Protein AF-A0A4R1WYT5-F1 (afdb_monomer)

Radius of gyration: 18.03 Å; Cα contacts (8 Å, |Δi|>4): 522; chains: 1; bounding box: 60×49×45 Å

Secondary structure (DSSP, 8-state):
-----------------------PPPSS---EEEEESSSS-SHHHHHHHHHHHTS-GGG-EEEEE-THHHH-TTT-SSHHHHHHHHT-SSS-STTS--SEEEE--TTTGGGS-GGGTHHHHHH-SEEEE--S-HHHHHHHHHHTSHHHHGGG-TTPEEEEETHHHHTTSSB--GGG--S--TT-S-B---SSSSEEE--BPPTTSSSB-HHHHHHHHTT-SS-EEEE-TTEEEEEETTEEEEEESS-EEEE---

Nearest PDB structures (foldseek):
  3l4e-assembly1_A  TM=7.807E-01  e=4.926E-11  Listeria monocytogenes EGD-e
  7ffp-assembly1_A-2  TM=6.540E-01  e=1.360E-10  Xenopus laevis
  7uqv-assembly2_C  TM=7.039E-01  e=1.210E-07  Pseudobacteroides cellulosolvens ATCC 35603 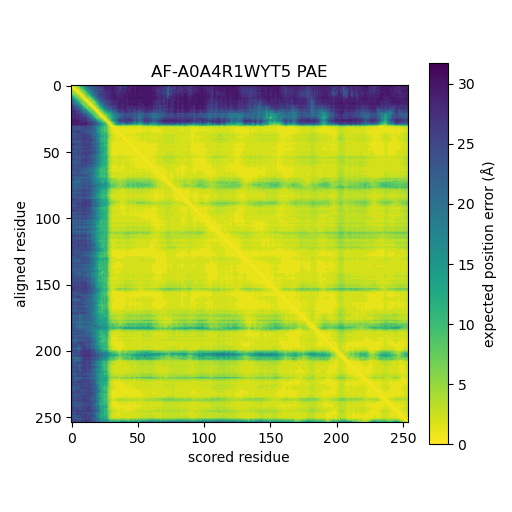= DSM 2933
  6nqc-assembly1_A  TM=6.301E-01  e=6.836E-08  actinobacterium SCGC AAA027-L06

Structure (mmCIF, N/CA/C/O backbone):
data_AF-A0A4R1WYT5-F1
#
_entry.id   AF-A0A4R1WYT5-F1
#
loop_
_atom_site.group_PDB
_atom_site.id
_atom_site.type_symbol
_atom_site.label_atom_id
_atom_site.label_alt_id
_atom_site.label_comp_id
_atom_site.label_asym_id
_atom_site.label_entity_id
_atom_site.label_seq_id
_atom_site.pdbx_PDB_ins_code
_atom_site.Cartn_x
_atom_site.Cartn_y
_atom_site.Cartn_z
_atom_site.occupancy
_atom_site.B_iso_or_equiv
_atom_site.auth_seq_id
_atom_site.auth_comp_id
_atom_site.auth_asym_id
_atom_site.auth_atom_id
_atom_site.pdbx_PDB_model_num
ATOM 1 N N . MET A 1 1 ? 37.550 -4.303 -1.310 1.00 37.62 1 MET A N 1
ATOM 2 C CA . MET A 1 1 ? 37.827 -5.596 -0.657 1.00 37.62 1 MET A CA 1
ATOM 3 C C . MET A 1 1 ? 36.916 -6.604 -1.324 1.00 37.62 1 MET A C 1
ATOM 5 O O . MET A 1 1 ? 35.710 -6.432 -1.272 1.00 37.62 1 MET A O 1
ATOM 9 N N . GLN A 1 2 ? 37.508 -7.511 -2.088 1.00 28.92 2 GLN A N 1
ATOM 10 C CA . GLN A 1 2 ? 36.830 -8.529 -2.882 1.00 28.92 2 GLN A CA 1
ATOM 11 C C . GLN A 1 2 ? 36.320 -9.607 -1.918 1.00 28.92 2 GLN A C 1
ATOM 13 O O . GLN A 1 2 ? 37.085 -10.034 -1.055 1.00 28.92 2 GLN A O 1
ATOM 18 N N . VAL A 1 3 ? 35.053 -10.001 -2.014 1.00 27.88 3 VAL A N 1
ATOM 19 C CA . VAL A 1 3 ? 34.529 -11.156 -1.273 1.00 27.88 3 VAL A CA 1
ATOM 20 C C . VAL A 1 3 ? 33.761 -12.051 -2.231 1.00 27.88 3 VAL A C 1
ATOM 22 O O . VAL A 1 3 ? 32.909 -11.592 -2.987 1.00 27.88 3 VAL A O 1
ATOM 25 N N . ASP A 1 4 ? 34.202 -13.303 -2.217 1.00 24.02 4 ASP A N 1
ATOM 26 C CA . ASP A 1 4 ? 33.883 -14.406 -3.111 1.00 24.02 4 ASP A CA 1
ATOM 27 C C . ASP A 1 4 ? 32.490 -14.994 -2.865 1.00 24.02 4 ASP A C 1
ATOM 29 O O . ASP A 1 4 ? 31.980 -14.995 -1.743 1.00 24.02 4 ASP A O 1
ATOM 33 N N . PHE A 1 5 ? 31.926 -15.557 -3.933 1.00 26.73 5 PHE A N 1
ATOM 34 C CA . PHE A 1 5 ? 30.676 -16.311 -3.962 1.00 26.73 5 PHE A CA 1
ATOM 35 C C . PHE A 1 5 ? 30.930 -17.803 -3.692 1.00 26.73 5 PHE A C 1
ATOM 37 O O . PHE A 1 5 ? 31.808 -18.402 -4.310 1.00 26.73 5 PHE A O 1
ATOM 44 N N . ALA A 1 6 ? 30.100 -18.438 -2.860 1.00 23.56 6 ALA A N 1
ATOM 45 C CA . ALA A 1 6 ? 29.968 -19.896 -2.801 1.00 23.56 6 ALA A CA 1
ATOM 46 C C . ALA A 1 6 ? 28.530 -20.302 -2.419 1.00 23.56 6 ALA A C 1
ATOM 48 O O . ALA A 1 6 ? 27.919 -19.693 -1.543 1.00 23.56 6 ALA A O 1
ATOM 49 N N . TRP A 1 7 ? 28.014 -21.327 -3.107 1.00 27.73 7 TRP A N 1
ATOM 50 C CA . TRP A 1 7 ? 26.629 -21.821 -3.108 1.00 27.73 7 TRP A CA 1
ATOM 51 C C . TRP A 1 7 ? 26.518 -23.265 -2.559 1.00 27.73 7 TRP A C 1
ATOM 53 O O . TRP A 1 7 ? 27.467 -24.034 -2.705 1.00 27.73 7 TRP A O 1
ATOM 63 N N . PHE A 1 8 ? 25.306 -23.617 -2.075 1.00 25.03 8 PHE A N 1
ATOM 64 C CA . PHE A 1 8 ? 24.753 -24.932 -1.633 1.00 25.03 8 PHE A CA 1
ATOM 65 C C . PHE A 1 8 ? 25.166 -25.425 -0.224 1.00 25.03 8 PHE A C 1
ATOM 67 O O . PHE A 1 8 ? 26.301 -25.220 0.178 1.00 25.03 8 PHE A O 1
ATOM 74 N N . SER A 1 9 ? 24.359 -26.111 0.605 1.00 27.59 9 SER A N 1
ATOM 75 C CA . SER A 1 9 ? 23.005 -26.710 0.567 1.00 27.59 9 SER A CA 1
ATOM 76 C C . SER A 1 9 ? 22.565 -26.990 2.027 1.00 27.59 9 SER A C 1
ATOM 78 O O . SER A 1 9 ? 23.430 -27.269 2.858 1.00 27.59 9 SER A O 1
ATOM 80 N N . SER A 1 10 ? 21.259 -27.011 2.325 1.00 28.78 10 SER A N 1
ATOM 81 C CA . SER A 1 10 ? 20.699 -27.944 3.321 1.00 28.78 10 SER A CA 1
ATOM 82 C C . SER A 1 10 ? 19.202 -28.174 3.086 1.00 28.78 10 SER A C 1
ATOM 84 O O . SER A 1 10 ? 18.422 -27.221 3.102 1.00 28.78 10 SER A O 1
ATOM 86 N N . ASP A 1 11 ? 18.842 -29.441 2.882 1.00 30.33 11 ASP A N 1
ATOM 87 C CA . ASP A 1 11 ? 17.480 -29.978 2.833 1.00 30.33 11 ASP A CA 1
ATOM 88 C C . ASP A 1 11 ? 16.824 -30.083 4.228 1.00 30.33 11 ASP A C 1
ATOM 90 O O . ASP A 1 11 ? 17.499 -30.020 5.254 1.00 30.33 11 ASP A O 1
ATOM 94 N N . GLU A 1 12 ? 15.510 -30.345 4.191 1.00 29.59 12 GLU A N 1
ATOM 95 C CA . GLU A 1 12 ? 14.559 -30.698 5.263 1.00 29.59 12 GLU A CA 1
ATOM 96 C C . GLU A 1 12 ? 13.939 -29.561 6.089 1.00 29.59 12 GLU A C 1
ATOM 98 O O . GLU A 1 12 ? 14.413 -29.232 7.169 1.00 29.59 12 GLU A O 1
ATOM 103 N N . VAL A 1 13 ? 12.743 -29.116 5.670 1.00 30.75 13 VAL A N 1
ATOM 104 C CA . VAL A 1 13 ? 11.552 -29.129 6.545 1.00 30.75 13 VAL A CA 1
ATOM 105 C C . VAL A 1 13 ? 10.315 -29.462 5.701 1.00 30.75 13 VAL A C 1
ATOM 107 O O . VAL A 1 13 ? 9.947 -28.735 4.781 1.00 30.75 13 VAL A O 1
ATOM 110 N N . SER A 1 14 ? 9.663 -30.578 6.018 1.00 29.86 14 SER A N 1
ATOM 111 C CA . SER A 1 14 ? 8.395 -31.015 5.434 1.00 29.86 14 SER A CA 1
ATOM 112 C C . SER A 1 14 ? 7.177 -30.375 6.117 1.00 29.86 14 SER A C 1
ATOM 114 O O . SER A 1 14 ? 7.067 -30.433 7.337 1.00 29.86 14 SER A O 1
ATOM 116 N N . GLN A 1 15 ? 6.263 -29.867 5.277 1.00 33.75 15 GLN A N 1
ATOM 117 C CA . GLN A 1 15 ? 4.791 -29.782 5.385 1.00 33.75 15 GLN A CA 1
ATOM 118 C C . GLN A 1 15 ? 4.143 -29.398 6.726 1.00 33.75 15 GLN A C 1
ATOM 120 O O . GLN A 1 15 ? 4.092 -30.248 7.602 1.00 33.75 15 GLN A O 1
ATOM 125 N N . VAL A 1 16 ? 3.444 -28.246 6.775 1.00 29.98 16 VAL A N 1
ATOM 126 C CA . VAL A 1 16 ? 1.999 -28.147 7.117 1.00 29.98 16 VAL A CA 1
ATOM 127 C C . VAL A 1 16 ? 1.400 -26.837 6.536 1.00 29.98 16 VAL A C 1
ATOM 129 O O . VAL A 1 16 ? 2.054 -25.800 6.565 1.00 29.98 16 VAL A O 1
ATOM 132 N N . TYR A 1 17 ? 0.136 -26.910 6.085 1.00 30.42 17 TYR A N 1
ATOM 133 C CA . TYR A 1 17 ? -0.846 -25.842 5.787 1.00 30.42 17 TYR A CA 1
ATOM 134 C C . TYR A 1 17 ? -0.943 -25.291 4.354 1.00 30.42 17 TYR A C 1
ATOM 136 O O . TYR A 1 17 ? -0.471 -24.209 4.025 1.00 30.42 17 TYR A O 1
ATOM 144 N N . THR A 1 18 ? -1.734 -25.994 3.541 1.00 36.00 18 THR A N 1
ATOM 145 C CA . THR A 1 18 ? -2.568 -25.386 2.497 1.00 36.00 18 THR A CA 1
ATOM 146 C C . THR A 1 18 ? -3.961 -25.109 3.069 1.00 36.00 18 THR A C 1
ATOM 148 O O . THR A 1 18 ? -4.693 -26.045 3.397 1.00 36.00 18 THR A O 1
ATOM 151 N N . SER A 1 19 ? -4.366 -23.845 3.133 1.00 35.38 19 SER A N 1
ATOM 152 C CA . SER A 1 19 ? -5.769 -23.482 2.926 1.00 35.38 19 SER A CA 1
ATOM 153 C C . SER A 1 19 ? -5.790 -22.298 1.975 1.00 35.38 19 SER A C 1
ATOM 155 O O . SER A 1 19 ? -5.639 -21.151 2.390 1.00 35.38 19 SER A O 1
ATOM 157 N N . ASP A 1 20 ? -5.912 -22.605 0.690 1.00 40.00 20 ASP A N 1
ATOM 158 C CA . ASP A 1 20 ? -6.191 -21.622 -0.345 1.00 40.00 20 ASP A CA 1
ATOM 159 C C . ASP A 1 20 ? -7.653 -21.188 -0.166 1.00 40.00 20 ASP A C 1
ATOM 161 O O . ASP A 1 20 ? -8.589 -21.840 -0.634 1.00 40.00 20 ASP A O 1
ATOM 165 N N . ARG A 1 21 ? -7.871 -20.185 0.691 1.00 42.97 21 ARG A N 1
ATOM 166 C CA . ARG A 1 21 ? -9.188 -19.582 0.894 1.00 42.97 21 ARG A CA 1
ATOM 167 C C . ARG A 1 21 ? -9.363 -18.527 -0.188 1.00 42.97 21 ARG A C 1
ATOM 169 O O . ARG A 1 21 ? -8.798 -17.442 -0.099 1.00 42.97 21 ARG A O 1
ATOM 176 N N . SER A 1 22 ? -10.146 -18.854 -1.211 1.00 41.78 22 SER A N 1
ATOM 177 C CA . SER A 1 22 ? -10.606 -17.880 -2.197 1.00 41.78 22 SER A CA 1
ATOM 178 C C . SER A 1 22 ? -11.447 -16.810 -1.495 1.00 41.78 22 SER A C 1
ATOM 180 O O . SER A 1 22 ? -12.493 -17.128 -0.925 1.00 41.78 22 SER A O 1
ATOM 182 N N . ILE A 1 23 ? -11.002 -15.556 -1.535 1.00 50.38 23 ILE A N 1
ATOM 183 C CA . ILE A 1 23 ? -11.758 -14.415 -1.013 1.00 50.38 23 ILE A CA 1
ATOM 184 C C . ILE A 1 23 ? -12.841 -14.073 -2.045 1.00 50.38 23 ILE A C 1
ATOM 186 O O . ILE A 1 23 ? -12.536 -13.657 -3.159 1.00 50.38 23 ILE A O 1
ATOM 190 N N . THR A 1 24 ? -14.112 -14.285 -1.702 1.00 41.84 24 THR A N 1
ATOM 191 C CA . THR A 1 24 ? -15.258 -13.907 -2.544 1.00 41.84 24 THR A CA 1
ATOM 192 C C . THR A 1 24 ? -15.846 -12.583 -2.066 1.00 41.84 24 THR A C 1
ATOM 194 O O . THR A 1 24 ? -16.278 -12.488 -0.918 1.00 41.84 24 THR A O 1
ATOM 197 N N . PHE A 1 25 ? -15.902 -11.581 -2.944 1.00 49.34 25 PHE A N 1
ATOM 198 C CA . PHE A 1 25 ? -16.556 -10.298 -2.675 1.00 49.34 25 PHE A CA 1
ATOM 199 C C . PHE A 1 25 ? -18.043 -10.376 -3.054 1.00 49.34 25 PHE A C 1
ATOM 201 O O . PHE A 1 25 ? -18.372 -10.560 -4.226 1.00 49.34 25 PHE A O 1
ATOM 208 N N . GLU A 1 26 ? -18.948 -10.237 -2.082 1.00 42.03 26 GLU A N 1
ATOM 209 C CA . GLU A 1 26 ? -20.358 -9.927 -2.356 1.00 42.03 26 GLU A CA 1
ATOM 210 C C . GLU A 1 26 ? -20.534 -8.408 -2.517 1.00 42.03 26 GLU A C 1
ATOM 212 O O . GLU A 1 26 ? -19.799 -7.619 -1.930 1.00 42.03 26 GLU A O 1
ATOM 217 N N . SER A 1 27 ? -21.490 -7.991 -3.350 1.00 39.66 27 SER A N 1
ATOM 218 C CA . SER A 1 27 ? -21.651 -6.631 -3.889 1.00 39.66 27 SER A CA 1
ATOM 219 C C . SER A 1 27 ? -22.152 -5.578 -2.881 1.00 39.66 27 SER A C 1
ATOM 221 O O . SER A 1 27 ? -23.194 -4.952 -3.094 1.00 39.66 27 SER A O 1
ATOM 223 N N . GLY A 1 28 ? -21.423 -5.370 -1.788 1.00 38.62 28 GLY A N 1
ATOM 224 C CA . GLY A 1 28 ? -21.564 -4.229 -0.886 1.00 38.62 28 GLY A CA 1
ATOM 225 C C . GLY A 1 28 ? -20.210 -3.543 -0.720 1.00 38.62 28 GLY A C 1
ATOM 226 O O . GLY A 1 28 ? -19.311 -4.165 -0.178 1.00 38.62 28 GLY A O 1
ATOM 227 N N . GLY A 1 29 ? -20.085 -2.307 -1.225 1.00 53.38 29 GLY A N 1
ATOM 228 C CA . GLY A 1 29 ? -18.942 -1.384 -1.088 1.00 53.38 29 GLY A CA 1
ATOM 229 C C . GLY A 1 29 ? -17.552 -2.026 -1.092 1.00 53.38 29 GLY A C 1
ATOM 230 O O . GLY A 1 29 ? -17.067 -2.469 -0.054 1.00 53.38 29 GLY A O 1
ATOM 231 N N . ILE A 1 30 ? -16.879 -2.041 -2.243 1.00 70.56 30 ILE A N 1
ATOM 232 C CA . ILE A 1 30 ? -15.504 -2.555 -2.318 1.00 70.56 30 ILE A CA 1
ATOM 233 C C . ILE A 1 30 ? -14.573 -1.581 -1.578 1.00 70.56 30 ILE A C 1
ATOM 235 O O . ILE A 1 30 ? -14.716 -0.367 -1.716 1.00 70.56 30 ILE A O 1
ATOM 239 N N . LEU A 1 31 ? -13.622 -2.122 -0.807 1.00 86.69 31 LEU A N 1
ATOM 240 C CA . LEU A 1 31 ? -12.534 -1.386 -0.152 1.00 86.69 31 LEU A CA 1
ATOM 241 C C . LEU A 1 31 ? -11.992 -0.263 -1.056 1.00 86.69 31 LEU A C 1
ATOM 243 O O . LEU A 1 31 ? -11.641 -0.498 -2.214 1.00 86.69 31 LEU A O 1
ATOM 247 N N . ARG A 1 32 ? -11.900 0.957 -0.518 1.00 96.56 32 ARG A N 1
ATOM 248 C CA . ARG A 1 32 ? -11.403 2.134 -1.245 1.00 96.56 32 ARG A CA 1
ATOM 249 C C . ARG A 1 32 ? -9.882 2.107 -1.306 1.00 96.56 32 ARG A C 1
ATOM 251 O O . ARG A 1 32 ? -9.238 2.047 -0.262 1.00 96.56 32 ARG A 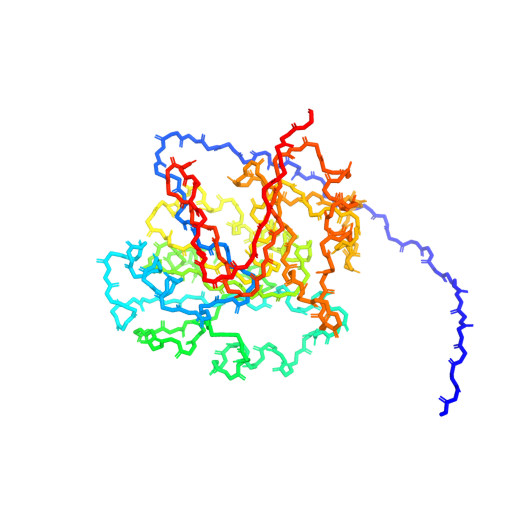O 1
ATOM 258 N N . LEU A 1 33 ? -9.296 2.197 -2.498 1.00 98.44 33 LEU A N 1
ATOM 259 C CA . LEU A 1 33 ? -7.849 2.059 -2.685 1.00 98.44 33 LEU A CA 1
ATOM 260 C C . LEU A 1 33 ? -7.219 3.329 -3.260 1.00 98.44 33 LEU A C 1
ATOM 262 O O . LEU A 1 33 ? -7.735 3.924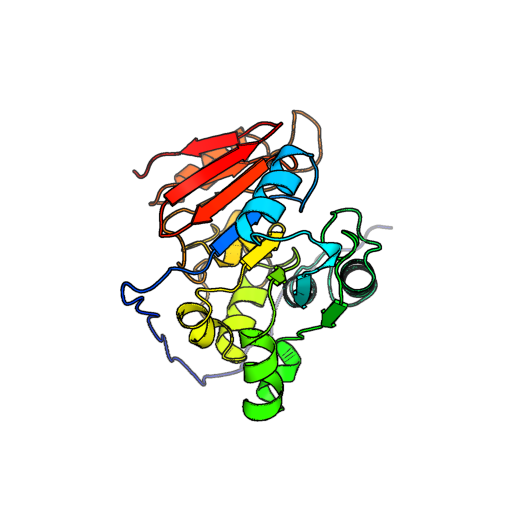 -4.207 1.00 98.44 33 LEU A O 1
ATOM 266 N N . LEU A 1 34 ? -6.047 3.678 -2.737 1.00 98.81 34 LEU A N 1
ATOM 267 C CA . LEU A 1 34 ? -5.078 4.570 -3.357 1.00 98.81 34 LEU A CA 1
ATOM 268 C C . LEU A 1 34 ? -3.747 3.821 -3.479 1.00 98.81 34 LEU A C 1
ATOM 270 O O . LEU A 1 34 ? -3.009 3.658 -2.508 1.00 98.81 34 LEU A O 1
ATOM 274 N N . LEU A 1 35 ? -3.466 3.320 -4.677 1.00 98.88 35 LEU A N 1
ATOM 275 C CA . LEU A 1 35 ? -2.316 2.474 -4.976 1.00 98.88 35 LEU A CA 1
ATOM 276 C C . LEU A 1 35 ? -1.203 3.342 -5.568 1.00 98.88 35 LEU A C 1
ATOM 278 O O . LEU A 1 35 ? -1.233 3.676 -6.749 1.00 98.88 35 LEU A O 1
ATOM 282 N N . THR A 1 36 ? -0.249 3.757 -4.740 1.00 98.88 36 THR A N 1
ATOM 283 C CA . THR A 1 36 ? 0.827 4.684 -5.125 1.00 98.88 36 THR A CA 1
ATOM 284 C C . THR A 1 36 ? 2.122 3.946 -5.468 1.00 98.88 36 THR A C 1
ATOM 286 O O . THR A 1 36 ? 2.376 2.848 -4.956 1.00 98.88 36 THR A O 1
ATOM 289 N N . SER A 1 37 ? 2.967 4.564 -6.298 1.00 98.12 37 SER A N 1
ATOM 290 C CA . SER A 1 37 ? 4.343 4.095 -6.506 1.00 98.12 37 SER A CA 1
ATOM 291 C C . SER A 1 37 ? 5.237 4.462 -5.315 1.00 98.12 37 SER A C 1
ATOM 293 O O . SER A 1 37 ? 5.836 3.577 -4.707 1.00 98.12 37 SER A O 1
ATOM 295 N N . ALA A 1 38 ? 5.253 5.741 -4.912 1.00 97.25 38 ALA A N 1
ATOM 296 C CA . ALA A 1 38 ? 6.149 6.280 -3.878 1.00 97.25 38 ALA A CA 1
ATOM 297 C C . ALA A 1 38 ? 5.446 7.097 -2.771 1.00 97.25 38 ALA A C 1
ATOM 299 O O . ALA A 1 38 ? 6.044 7.974 -2.148 1.00 97.25 38 ALA A O 1
ATOM 300 N N . GLY A 1 39 ? 4.179 6.800 -2.479 1.00 97.88 39 GLY A N 1
ATOM 301 C CA . GLY A 1 39 ? 3.399 7.505 -1.464 1.00 97.88 39 GLY A CA 1
ATOM 302 C C . GLY A 1 39 ? 2.740 8.768 -2.016 1.00 97.88 39 GLY A C 1
ATOM 303 O O . GLY A 1 39 ? 2.513 8.907 -3.218 1.00 97.88 39 GLY A O 1
ATOM 304 N N . VAL A 1 40 ? 2.400 9.703 -1.131 1.00 98.44 40 VAL A N 1
ATOM 305 C CA . VAL A 1 40 ? 1.654 10.925 -1.474 1.00 98.44 40 VAL A CA 1
ATOM 306 C C . VAL A 1 40 ? 2.622 12.035 -1.904 1.00 98.44 40 VAL A C 1
ATOM 308 O O . VAL A 1 40 ? 2.892 12.972 -1.157 1.00 98.44 40 VAL A O 1
ATOM 311 N N . LYS A 1 41 ? 3.196 11.901 -3.107 1.00 97.06 41 LYS A N 1
ATOM 312 C CA . LYS A 1 41 ? 4.301 12.754 -3.593 1.00 97.06 41 LYS A CA 1
ATOM 313 C C . LYS A 1 41 ? 3.887 14.130 -4.113 1.00 97.06 41 LYS A C 1
ATOM 315 O O . LYS A 1 41 ? 4.683 15.063 -4.039 1.00 97.06 41 LYS A O 1
ATOM 320 N N . ASN A 1 42 ? 2.649 14.276 -4.581 1.00 98.38 42 ASN A N 1
ATOM 321 C CA . ASN A 1 42 ? 2.173 15.511 -5.203 1.00 98.38 42 ASN A CA 1
ATOM 322 C C . ASN A 1 42 ? 0.751 15.903 -4.789 1.00 98.38 42 ASN A C 1
ATOM 324 O O . ASN A 1 42 ? 0.038 15.184 -4.079 1.00 98.38 42 ASN A O 1
ATOM 328 N N . ALA A 1 43 ? 0.345 17.092 -5.236 1.00 98.50 43 ALA A N 1
ATOM 329 C CA . ALA A 1 43 ? -0.931 17.696 -4.882 1.00 98.50 43 ALA A CA 1
ATOM 330 C C . ALA A 1 43 ? -2.127 16.910 -5.439 1.00 98.50 43 ALA A C 1
ATOM 332 O O . ALA A 1 43 ? -3.187 16.890 -4.805 1.00 98.50 43 ALA A O 1
ATOM 333 N N . SER A 1 44 ? -1.973 16.267 -6.598 1.00 98.75 44 SER A N 1
ATOM 334 C CA . SER A 1 44 ? -3.018 15.439 -7.204 1.00 98.75 44 SER A CA 1
ATOM 335 C C . SER A 1 44 ? -3.281 14.175 -6.383 1.00 98.75 44 SER A C 1
ATOM 337 O O . SER A 1 44 ? -4.432 13.921 -6.020 1.00 98.75 44 SER A O 1
ATOM 339 N N . ILE A 1 45 ? -2.234 13.445 -5.981 1.00 98.81 45 ILE A N 1
ATOM 340 C CA . ILE A 1 45 ? -2.360 12.262 -5.110 1.00 98.81 45 ILE A CA 1
ATOM 341 C C . ILE A 1 45 ? -2.907 12.665 -3.733 1.00 98.81 45 ILE A C 1
ATOM 343 O O . ILE A 1 45 ? -3.808 12.010 -3.208 1.00 98.81 45 ILE A O 1
ATOM 347 N N . HIS A 1 46 ? -2.431 13.779 -3.166 1.00 98.81 46 HIS A N 1
ATOM 348 C CA . HIS A 1 46 ? -2.945 14.289 -1.892 1.00 98.81 46 HIS A CA 1
ATOM 349 C C . HIS A 1 46 ? -4.445 14.609 -1.968 1.00 98.81 46 HIS A C 1
ATOM 351 O O . HIS A 1 46 ? -5.204 14.286 -1.054 1.00 98.81 46 HIS A O 1
ATOM 357 N N . ARG A 1 47 ? -4.904 15.245 -3.052 1.00 98.81 47 ARG A N 1
ATOM 358 C CA . ARG A 1 47 ? -6.329 15.545 -3.245 1.00 98.81 47 ARG A CA 1
ATOM 359 C C . ARG A 1 47 ? -7.159 14.272 -3.366 1.00 98.81 47 ARG A C 1
ATOM 361 O O . ARG A 1 47 ? -8.181 14.176 -2.696 1.00 98.81 47 ARG A O 1
ATOM 368 N N . ALA A 1 48 ? -6.692 13.296 -4.146 1.00 98.75 48 ALA A N 1
ATOM 369 C CA . ALA A 1 48 ? -7.356 12.003 -4.274 1.00 98.75 48 ALA A CA 1
ATOM 370 C C . ALA A 1 48 ? -7.491 11.298 -2.914 1.00 98.75 48 ALA A C 1
ATOM 372 O O . ALA A 1 48 ? -8.561 10.785 -2.599 1.00 98.75 48 ALA A O 1
ATOM 373 N N . LEU A 1 49 ? -6.454 11.341 -2.069 1.00 98.81 49 LEU A N 1
ATOM 374 C CA . LEU A 1 49 ? -6.520 10.819 -0.701 1.00 98.81 49 LEU A CA 1
ATOM 375 C C . LEU A 1 49 ? -7.603 11.518 0.135 1.00 98.81 49 LEU A C 1
ATOM 377 O O . LEU A 1 49 ? -8.428 10.849 0.752 1.00 98.81 49 LEU A O 1
ATOM 381 N N . VAL A 1 50 ? -7.635 12.854 0.144 1.00 98.69 50 VAL A N 1
ATOM 382 C CA . VAL A 1 50 ? -8.650 13.618 0.895 1.00 98.69 50 VAL A CA 1
ATOM 383 C C . VAL A 1 50 ? -10.067 13.322 0.391 1.00 98.69 50 VAL A C 1
ATOM 385 O O . VAL A 1 50 ? -10.987 13.179 1.194 1.00 98.69 50 VAL A O 1
ATOM 388 N N . GLU A 1 51 ? -10.253 13.187 -0.923 1.00 98.31 51 GLU A N 1
ATOM 389 C CA . GLU A 1 51 ? -11.539 12.803 -1.514 1.00 98.31 51 GLU A CA 1
ATOM 390 C C . GLU A 1 51 ? -11.971 11.392 -1.100 1.00 98.31 51 GLU A C 1
ATOM 392 O O . GLU A 1 51 ? -13.144 11.185 -0.794 1.00 98.31 51 GLU A O 1
ATOM 397 N N . LEU A 1 52 ? -11.043 10.430 -1.059 1.00 98.06 52 LEU A N 1
ATOM 398 C CA . LEU A 1 52 ? -11.320 9.069 -0.590 1.00 98.06 52 LEU A CA 1
ATOM 399 C C . LEU A 1 52 ? -11.721 9.041 0.886 1.00 98.06 52 LEU A C 1
ATOM 401 O O . LEU A 1 52 ? -12.653 8.320 1.237 1.00 98.06 52 LEU A O 1
ATOM 405 N N . LEU A 1 53 ? -11.050 9.833 1.726 1.00 98.06 53 LEU A N 1
ATOM 406 C CA . LEU A 1 53 ? -11.350 9.956 3.156 1.00 98.06 53 LEU A CA 1
ATOM 407 C C . LEU A 1 53 ? -12.690 10.659 3.416 1.00 98.06 53 LEU A C 1
ATOM 409 O O . LEU A 1 53 ? -13.327 10.415 4.437 1.00 98.06 53 LEU A O 1
ATOM 413 N N . GLY A 1 54 ? -13.109 11.572 2.533 1.00 97.88 54 GLY A N 1
ATOM 414 C CA . GLY A 1 54 ? -14.312 12.394 2.717 1.00 97.88 54 GLY A CA 1
ATOM 415 C C . GLY A 1 54 ? -14.193 13.441 3.835 1.00 97.88 54 GLY A C 1
ATOM 416 O O . GLY A 1 54 ? -15.169 14.121 4.156 1.00 97.88 54 GLY A O 1
ATOM 417 N N . LYS A 1 55 ? -13.005 13.585 4.431 1.00 98.00 55 LYS A N 1
ATOM 418 C CA . LYS A 1 55 ? -12.676 14.534 5.500 1.00 98.00 55 LYS A CA 1
ATOM 419 C C . LYS A 1 55 ? -11.177 14.876 5.476 1.00 98.00 55 LYS A C 1
ATOM 421 O O . LYS A 1 55 ? -10.400 14.161 4.841 1.00 98.00 55 LYS A O 1
ATOM 426 N N . PRO A 1 56 ? -10.743 15.957 6.149 1.00 98.50 56 PRO A N 1
ATOM 427 C CA . PRO A 1 56 ? -9.326 16.299 6.236 1.00 98.50 56 PRO A CA 1
ATOM 428 C C . PRO A 1 56 ? -8.472 15.176 6.851 1.00 98.50 56 PRO A C 1
ATOM 430 O O . PRO A 1 56 ? -8.908 14.470 7.764 1.00 98.50 56 PRO A O 1
ATOM 433 N N . ILE A 1 57 ? -7.212 15.067 6.413 1.00 98.75 57 ILE A N 1
ATOM 434 C CA . ILE A 1 57 ? -6.222 14.131 6.985 1.00 98.75 57 ILE A CA 1
ATOM 435 C C . ILE A 1 57 ? -6.064 14.356 8.499 1.00 98.75 57 ILE A C 1
ATOM 437 O O . ILE A 1 57 ? -6.060 13.400 9.271 1.00 98.75 57 ILE A O 1
ATOM 441 N N . ALA A 1 58 ? -6.054 15.618 8.938 1.00 98.69 58 ALA A N 1
ATOM 442 C CA . ALA A 1 58 ? -5.953 15.995 10.350 1.00 98.69 58 ALA A CA 1
ATOM 443 C C . ALA A 1 58 ? -7.134 15.531 11.230 1.00 98.69 58 ALA A C 1
ATOM 445 O O . ALA A 1 58 ? -7.003 15.495 12.451 1.00 98.69 58 ALA A O 1
ATOM 446 N N . ASP A 1 59 ? -8.257 15.128 10.623 1.00 98.69 59 ASP A N 1
ATOM 447 C CA . ASP A 1 59 ? -9.437 14.576 11.306 1.00 98.69 59 ASP A CA 1
ATOM 448 C C . ASP A 1 59 ? -9.560 13.048 11.130 1.00 98.69 59 ASP A C 1
ATOM 450 O O . ASP A 1 59 ? -10.529 12.425 11.588 1.00 98.69 59 ASP A O 1
ATOM 454 N N . SER A 1 60 ? -8.580 12.435 10.463 1.00 98.81 60 SER A N 1
ATOM 455 C CA . SER A 1 60 ? -8.547 11.017 10.108 1.00 98.81 60 SER A CA 1
ATOM 456 C C . SER A 1 60 ? -7.539 10.248 10.960 1.00 98.81 60 SER A C 1
ATOM 458 O O . SER A 1 60 ? -6.418 10.700 11.198 1.00 98.81 60 SER A O 1
ATOM 460 N N . SER A 1 61 ? -7.956 9.081 11.436 1.00 98.75 61 SER A N 1
ATOM 461 C CA . SER A 1 61 ? -7.135 8.110 12.155 1.00 98.75 61 SER A CA 1
ATOM 462 C C . SER A 1 61 ? -6.477 7.135 11.182 1.00 98.75 61 SER A C 1
ATOM 464 O O . SER A 1 61 ? -7.106 6.692 10.224 1.00 98.75 61 SER A O 1
ATOM 466 N N . ALA A 1 62 ? -5.216 6.793 11.436 1.00 98.81 62 ALA A N 1
ATOM 467 C CA . ALA A 1 62 ? -4.443 5.890 10.598 1.00 98.81 62 ALA A CA 1
ATOM 468 C C . ALA A 1 62 ? -3.831 4.736 11.399 1.00 98.81 62 ALA A C 1
ATOM 470 O O . ALA A 1 62 ? -3.396 4.911 12.541 1.00 98.81 62 ALA A O 1
ATOM 471 N N . LEU A 1 63 ? -3.713 3.577 10.756 1.00 98.81 63 LEU A N 1
ATOM 472 C CA . LEU A 1 63 ? -2.820 2.500 11.174 1.00 98.81 63 LEU A CA 1
ATOM 473 C C . LEU A 1 63 ? -1.770 2.283 10.092 1.00 98.81 63 LEU A C 1
ATOM 475 O O . LEU A 1 63 ? -2.113 2.091 8.928 1.00 98.81 63 LEU A O 1
ATOM 479 N N . CYS A 1 64 ? -0.492 2.305 10.464 1.00 98.69 64 CYS A N 1
ATOM 480 C CA . CYS A 1 64 ? 0.593 2.002 9.544 1.00 98.69 64 CYS A CA 1
ATOM 481 C C . CYS A 1 64 ? 1.027 0.532 9.653 1.00 98.69 64 CYS A C 1
ATOM 483 O O . CYS A 1 64 ? 1.085 -0.036 10.745 1.00 98.69 64 CYS A O 1
ATOM 485 N N . ILE A 1 65 ? 1.318 -0.083 8.506 1.00 98.75 65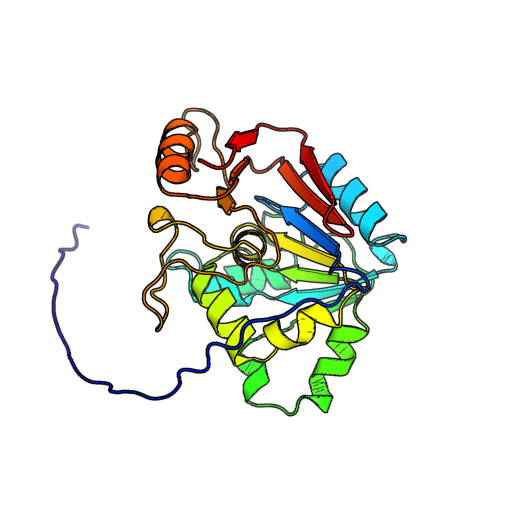 ILE A N 1
ATOM 486 C CA . ILE A 1 65 ? 1.704 -1.490 8.366 1.00 98.75 65 ILE A CA 1
ATOM 487 C C . ILE A 1 65 ? 3.115 -1.539 7.754 1.00 98.75 65 ILE A C 1
ATOM 489 O O . ILE A 1 65 ? 3.257 -1.383 6.537 1.00 98.75 65 ILE A O 1
ATOM 493 N N . PRO A 1 66 ? 4.173 -1.730 8.566 1.00 98.12 66 PRO A N 1
ATOM 494 C CA . PRO A 1 66 ? 5.561 -1.747 8.093 1.00 98.12 66 PRO A CA 1
ATOM 495 C C . PRO A 1 66 ? 5.988 -3.103 7.506 1.00 98.12 66 PRO A C 1
ATOM 497 O O . PRO A 1 66 ? 7.062 -3.206 6.920 1.00 98.12 66 PRO A O 1
ATOM 500 N N . THR A 1 67 ? 5.170 -4.148 7.673 1.00 98.25 67 THR A N 1
ATOM 501 C CA . THR A 1 67 ? 5.556 -5.563 7.547 1.00 98.25 67 THR A CA 1
ATOM 502 C C . THR A 1 67 ? 6.270 -5.924 6.240 1.00 98.25 67 THR A C 1
ATOM 504 O O . THR A 1 67 ? 7.193 -6.736 6.269 1.00 98.25 67 THR A O 1
ATOM 507 N N . ALA A 1 68 ? 5.909 -5.310 5.107 1.00 97.62 68 ALA A N 1
ATOM 508 C CA . ALA A 1 68 ? 6.564 -5.560 3.818 1.00 97.62 68 ALA A CA 1
ATOM 509 C C . ALA A 1 68 ? 8.088 -5.358 3.878 1.00 97.62 68 ALA A C 1
ATOM 511 O O . ALA A 1 68 ? 8.849 -6.087 3.243 1.00 97.62 68 ALA A O 1
ATOM 512 N N . GLN A 1 69 ? 8.557 -4.389 4.663 1.00 96.38 69 GLN A N 1
ATOM 513 C CA . GLN A 1 69 ? 9.971 -4.033 4.731 1.00 96.38 69 GLN A CA 1
ATOM 514 C C . GLN A 1 69 ? 10.846 -5.160 5.279 1.00 96.38 69 GLN A C 1
ATOM 516 O O . GLN A 1 69 ? 11.995 -5.295 4.862 1.00 96.38 69 GLN A O 1
ATOM 521 N N . TYR A 1 70 ? 10.311 -6.003 6.165 1.00 96.00 70 TYR A N 1
ATOM 522 C CA . TYR A 1 70 ? 11.089 -7.058 6.816 1.00 96.00 70 TYR A CA 1
ATOM 523 C C . TYR A 1 70 ? 11.548 -8.147 5.848 1.00 96.00 70 TYR A C 1
ATOM 525 O O . TYR A 1 70 ? 12.611 -8.727 6.057 1.00 96.00 70 TYR A O 1
ATOM 533 N N . GLY A 1 71 ? 10.763 -8.409 4.798 1.00 92.56 71 GLY A N 1
ATOM 534 C CA . GLY A 1 71 ? 11.095 -9.386 3.762 1.00 92.56 71 GLY A CA 1
ATOM 535 C C . GLY A 1 71 ? 12.027 -8.854 2.672 1.00 92.56 71 GLY A C 1
ATOM 536 O O . GLY A 1 71 ? 12.621 -9.649 1.950 1.00 92.56 71 GLY A O 1
ATOM 537 N N . HIS A 1 72 ? 12.186 -7.531 2.549 1.00 92.56 72 HIS A N 1
ATOM 538 C CA . HIS A 1 72 ? 12.938 -6.930 1.447 1.00 92.56 72 HIS A CA 1
ATOM 539 C C . HIS A 1 72 ? 14.450 -6.923 1.741 1.00 92.56 72 HIS A C 1
ATOM 541 O O . HIS A 1 72 ? 14.873 -6.296 2.717 1.00 92.56 72 HIS A O 1
ATOM 547 N N . PRO A 1 73 ? 15.307 -7.507 0.882 1.00 88.00 73 PRO A N 1
ATOM 548 C CA . PRO A 1 73 ? 16.729 -7.728 1.168 1.00 88.00 73 PRO A CA 1
ATOM 549 C C . PRO A 1 73 ? 17.539 -6.442 1.385 1.00 88.00 73 PRO A C 1
ATOM 551 O O . PRO A 1 73 ? 18.516 -6.457 2.127 1.00 88.00 73 PRO A O 1
ATOM 554 N N . MET A 1 74 ? 17.143 -5.327 0.759 1.00 85.56 74 MET A N 1
ATOM 555 C CA . MET A 1 74 ? 17.823 -4.031 0.938 1.00 85.56 74 MET A CA 1
ATOM 556 C C . MET A 1 74 ? 17.216 -3.125 2.015 1.00 85.56 74 MET A C 1
ATOM 558 O O . MET A 1 74 ? 17.796 -2.083 2.308 1.00 85.56 74 MET A O 1
ATOM 562 N N . VAL A 1 75 ? 16.046 -3.470 2.562 1.00 88.12 75 VAL A N 1
ATOM 563 C CA . VAL A 1 75 ? 15.394 -2.654 3.601 1.00 88.12 75 VAL A CA 1
ATOM 564 C C . VAL A 1 75 ? 15.526 -3.379 4.931 1.00 88.12 75 VAL A C 1
ATOM 566 O O . VAL A 1 75 ? 16.180 -2.875 5.843 1.00 88.12 75 VAL A O 1
ATOM 569 N N . GLY A 1 76 ? 14.971 -4.590 5.001 1.00 88.38 76 GLY A N 1
ATOM 570 C CA . GLY A 1 76 ? 14.980 -5.438 6.180 1.00 88.38 76 GLY A CA 1
ATOM 571 C C . GLY A 1 76 ? 14.292 -4.807 7.398 1.00 88.38 76 GLY A C 1
ATOM 572 O O . GLY A 1 76 ? 13.776 -3.684 7.356 1.00 88.38 76 GLY A O 1
ATOM 573 N N . PRO A 1 77 ? 14.277 -5.523 8.531 1.00 88.44 77 PRO A N 1
ATOM 574 C CA . PRO A 1 77 ? 13.929 -4.913 9.806 1.00 88.44 77 PRO A CA 1
ATOM 575 C C . PRO A 1 77 ? 15.003 -3.894 10.224 1.00 88.44 77 PRO A C 1
ATOM 577 O O . PRO A 1 77 ? 16.195 -4.099 9.997 1.00 88.44 77 PRO A O 1
ATOM 580 N N . GLY A 1 78 ? 14.596 -2.810 10.893 1.00 90.88 78 GLY A N 1
ATOM 581 C CA . GLY A 1 78 ? 15.522 -1.833 11.472 1.00 90.88 78 GLY A CA 1
ATOM 582 C C . GLY A 1 78 ? 15.164 -0.387 11.147 1.00 90.88 78 GLY A C 1
ATOM 583 O O . GLY A 1 78 ? 14.034 0.046 11.371 1.00 90.88 78 GLY A O 1
ATOM 584 N N . VAL A 1 79 ? 16.149 0.376 10.661 1.00 94.06 79 VAL A N 1
ATOM 585 C CA . VAL A 1 79 ? 16.028 1.833 10.483 1.00 94.06 79 VAL A CA 1
ATOM 586 C C . VAL A 1 79 ? 14.919 2.199 9.497 1.00 94.06 79 VAL A C 1
ATOM 588 O O . VAL A 1 79 ? 14.173 3.124 9.790 1.00 94.06 79 VAL A O 1
ATOM 591 N N . GLY A 1 80 ? 14.749 1.454 8.398 1.00 92.75 80 GLY A N 1
ATOM 592 C CA . GLY A 1 80 ? 13.678 1.709 7.424 1.00 92.75 80 GLY A CA 1
ATOM 593 C C . GLY A 1 80 ? 12.274 1.597 8.032 1.00 92.75 80 GLY A C 1
ATOM 594 O O . GLY A 1 80 ? 11.445 2.488 7.839 1.00 92.75 80 GLY A O 1
ATOM 595 N N . ALA A 1 81 ? 12.045 0.568 8.856 1.00 94.56 81 ALA A N 1
ATOM 596 C CA . ALA A 1 81 ? 10.777 0.369 9.564 1.00 94.56 81 ALA A CA 1
ATOM 597 C C . ALA A 1 81 ? 10.512 1.480 10.566 1.00 94.56 81 ALA A C 1
ATOM 599 O O . ALA A 1 81 ? 9.420 2.045 10.598 1.00 94.56 81 ALA A O 1
ATOM 600 N N . TRP A 1 82 ? 11.533 1.860 11.333 1.00 95.88 82 TRP A N 1
ATOM 601 C CA . TRP A 1 82 ? 11.422 2.994 12.236 1.00 95.88 82 TRP A CA 1
ATOM 602 C C . TRP A 1 82 ? 11.170 4.312 11.488 1.00 95.88 82 TRP A C 1
ATOM 604 O O . TRP A 1 82 ? 10.324 5.094 11.917 1.00 95.88 82 TRP A O 1
ATOM 614 N N . GLN A 1 83 ? 11.852 4.568 10.368 1.00 96.69 83 GLN A N 1
ATOM 615 C CA . GLN A 1 83 ? 11.656 5.775 9.557 1.00 96.69 83 GLN A CA 1
ATOM 616 C C . GLN A 1 83 ? 10.227 5.856 9.026 1.00 96.69 83 GLN A C 1
ATOM 618 O O . GLN A 1 83 ? 9.595 6.895 9.176 1.00 96.69 83 GLN A O 1
ATOM 623 N N . PHE A 1 84 ? 9.689 4.760 8.488 1.00 97.50 84 PHE A N 1
ATOM 624 C CA . PHE A 1 84 ? 8.296 4.711 8.051 1.00 97.50 84 PHE A CA 1
ATOM 625 C C . PHE A 1 84 ? 7.327 4.972 9.214 1.00 97.50 84 PHE A C 1
ATOM 627 O O . PHE A 1 84 ? 6.509 5.884 9.139 1.00 97.50 84 PHE A O 1
ATOM 634 N N . ILE A 1 85 ? 7.462 4.235 10.323 1.00 97.31 85 ILE A N 1
ATOM 635 C CA . ILE A 1 85 ? 6.584 4.362 11.502 1.00 97.31 85 ILE A CA 1
ATOM 636 C C . ILE A 1 85 ? 6.640 5.767 12.116 1.00 97.31 85 ILE A C 1
ATOM 638 O O . ILE A 1 85 ? 5.634 6.266 12.611 1.00 97.31 85 ILE A O 1
ATOM 642 N N . SER A 1 86 ? 7.811 6.402 12.119 1.00 96.75 86 SER A N 1
ATOM 643 C CA . SER A 1 86 ? 8.011 7.727 12.717 1.00 96.75 86 SER A CA 1
ATOM 644 C C . SER A 1 86 ? 7.698 8.892 11.775 1.00 96.75 86 SER A C 1
ATOM 646 O O . SER A 1 86 ? 7.792 10.038 12.209 1.00 96.75 86 SER A O 1
ATOM 648 N N . GLY A 1 87 ? 7.356 8.625 10.508 1.00 96.62 87 GLY A N 1
ATOM 649 C CA . GLY A 1 87 ? 7.170 9.668 9.495 1.00 96.62 87 GLY A CA 1
ATOM 650 C C . GLY A 1 87 ? 8.474 10.356 9.068 1.00 96.62 87 GLY A C 1
ATOM 651 O O . GLY A 1 87 ? 8.460 11.502 8.646 1.00 96.62 87 GLY A O 1
ATOM 652 N N . ASN A 1 88 ? 9.619 9.683 9.201 1.00 95.44 88 ASN A N 1
ATOM 653 C CA . ASN A 1 88 ? 10.931 10.173 8.756 1.00 95.44 88 ASN A CA 1
ATOM 654 C C . ASN A 1 88 ? 11.433 9.446 7.492 1.00 95.44 88 ASN A C 1
ATOM 656 O O . ASN A 1 88 ? 12.638 9.417 7.233 1.00 95.44 88 ASN A O 1
ATOM 660 N N . SER A 1 89 ? 10.542 8.806 6.731 1.00 92.50 89 SER A N 1
ATOM 661 C CA . SER A 1 89 ? 10.861 8.236 5.417 1.00 92.50 89 SER A CA 1
ATOM 662 C C . SER A 1 89 ? 10.810 9.297 4.317 1.00 92.50 89 SER A C 1
ATOM 664 O O . SER A 1 89 ? 10.085 10.277 4.424 1.00 92.50 89 SER A O 1
ATOM 666 N N . GLU A 1 90 ? 11.524 9.071 3.213 1.00 90.62 90 GLU A N 1
ATOM 667 C CA . GLU A 1 90 ? 11.509 9.974 2.044 1.00 90.62 90 GLU A CA 1
ATOM 668 C C . GLU A 1 90 ? 10.184 9.950 1.258 1.00 90.62 90 GLU A C 1
ATOM 670 O O . GLU A 1 90 ? 9.906 10.847 0.458 1.00 90.62 90 GLU A O 1
ATOM 675 N N . ASN A 1 91 ? 9.374 8.912 1.481 1.00 94.75 91 ASN A N 1
ATOM 676 C CA . ASN A 1 91 ? 8.077 8.703 0.848 1.00 94.75 91 ASN A CA 1
ATOM 677 C C . ASN A 1 91 ? 6.963 9.149 1.809 1.00 94.75 91 ASN A C 1
ATOM 679 O O . ASN A 1 91 ? 6.779 8.480 2.834 1.00 94.75 91 ASN A O 1
ATOM 683 N N . PRO A 1 92 ? 6.236 10.247 1.508 1.00 96.62 92 PRO A N 1
ATOM 684 C CA . PRO A 1 92 ? 5.233 10.800 2.409 1.00 96.62 92 PRO A CA 1
ATOM 685 C C . PRO A 1 92 ? 4.047 9.855 2.584 1.00 96.62 92 PRO A C 1
ATOM 687 O O . PRO A 1 92 ? 3.380 9.491 1.611 1.00 96.62 92 PRO A O 1
ATOM 690 N N . MET A 1 93 ? 3.788 9.460 3.829 1.00 98.06 93 MET A N 1
ATOM 691 C CA . MET A 1 93 ? 2.706 8.544 4.211 1.00 98.06 93 MET A CA 1
ATOM 692 C C . MET A 1 93 ? 2.245 8.843 5.641 1.00 98.06 93 MET A C 1
ATOM 694 O O . MET A 1 93 ? 1.141 9.332 5.869 1.00 98.06 93 MET A O 1
ATOM 698 N N . VAL A 1 94 ? 3.095 8.552 6.627 1.00 98.50 94 VAL A N 1
ATOM 699 C CA . VAL A 1 94 ? 2.785 8.683 8.063 1.00 98.50 94 VAL A CA 1
ATOM 700 C C . VAL A 1 94 ? 2.912 10.132 8.552 1.00 98.50 94 VAL A C 1
ATOM 702 O O . VAL A 1 94 ? 2.246 10.542 9.497 1.00 98.50 94 VAL A O 1
ATOM 705 N N . ASP A 1 95 ? 3.722 10.933 7.875 1.00 97.69 95 ASP A N 1
ATOM 706 C CA . ASP A 1 95 ? 4.047 12.331 8.164 1.00 97.69 95 ASP A CA 1
ATOM 707 C C . ASP A 1 95 ? 3.014 13.348 7.652 1.00 97.69 95 ASP A C 1
ATOM 709 O O . ASP A 1 95 ? 3.172 14.550 7.853 1.00 97.69 95 ASP A O 1
ATOM 713 N N . LEU A 1 96 ? 1.908 12.889 7.060 1.00 98.25 96 LEU A N 1
ATOM 714 C CA . LEU A 1 96 ? 0.882 13.749 6.452 1.00 98.25 96 LEU A CA 1
ATOM 715 C C . LEU A 1 96 ? 0.011 14.527 7.462 1.00 98.25 96 LEU A C 1
ATOM 717 O O . LEU A 1 96 ? -0.892 15.259 7.063 1.00 98.25 96 LEU A O 1
ATOM 721 N N . GLY A 1 97 ? 0.273 14.394 8.767 1.00 98.19 97 GLY A N 1
ATOM 722 C CA . GLY A 1 97 ? -0.425 15.148 9.814 1.00 98.19 97 GLY A CA 1
ATOM 723 C C . GLY A 1 97 ? -1.753 14.534 10.261 1.00 98.19 97 GLY A C 1
ATOM 724 O O . GLY A 1 97 ? -2.695 15.266 10.554 1.00 98.19 97 GLY A O 1
ATOM 725 N N . TRP A 1 98 ? -1.837 13.202 10.304 1.00 98.75 98 TRP A N 1
ATOM 726 C CA . TRP A 1 98 ? -3.003 12.453 10.786 1.00 98.75 98 TRP A CA 1
ATOM 727 C C . TRP A 1 98 ? -3.427 12.852 12.203 1.00 98.75 98 TRP A C 1
ATOM 729 O O . TRP A 1 98 ? -2.589 13.187 13.043 1.00 98.75 98 TRP A O 1
ATOM 739 N N . LYS A 1 99 ? -4.722 12.706 12.510 1.00 98.69 99 LYS A N 1
ATOM 740 C CA . LYS A 1 99 ? -5.256 12.889 13.873 1.00 98.69 99 LYS A CA 1
ATOM 741 C C . LYS A 1 99 ? -4.535 12.000 14.888 1.00 98.69 99 LYS A C 1
ATOM 743 O O . LYS A 1 99 ? -4.263 12.404 16.017 1.00 98.69 99 LYS A O 1
ATOM 748 N N . SER A 1 100 ? -4.288 10.759 14.484 1.00 98.50 100 SER A N 1
ATOM 749 C CA . SER A 1 100 ? -3.578 9.744 15.251 1.00 98.50 100 SER A CA 1
ATOM 750 C C . SER A 1 100 ? -3.014 8.695 14.305 1.00 98.50 100 SER A C 1
ATOM 752 O O . SER A 1 100 ? -3.686 8.330 13.340 1.00 98.50 100 SER A O 1
ATOM 754 N N . VAL A 1 101 ? -1.837 8.163 14.628 1.00 98.62 101 VAL A N 1
ATOM 755 C CA . VAL A 1 101 ? -1.238 7.026 13.923 1.00 98.62 101 VAL A CA 1
ATOM 756 C C . VAL A 1 101 ? -0.930 5.923 14.930 1.00 98.62 101 VAL A C 1
ATOM 758 O O . VAL A 1 101 ? -0.230 6.162 15.914 1.00 98.62 101 VAL A O 1
ATOM 761 N N . GLY A 1 102 ? -1.463 4.726 14.694 1.00 98.25 102 GLY A N 1
ATOM 762 C CA . GLY A 1 102 ? -1.047 3.494 15.365 1.00 98.25 102 GLY A CA 1
ATOM 763 C C . GLY A 1 102 ? -0.208 2.610 14.441 1.00 98.25 102 GLY A C 1
ATOM 764 O O . GLY A 1 102 ? -0.143 2.847 13.238 1.00 98.25 102 GLY A O 1
ATOM 765 N N . VAL A 1 103 ? 0.422 1.575 14.999 1.00 98.25 103 VAL A N 1
ATOM 766 C CA . VAL A 1 103 ? 1.193 0.582 14.234 1.00 98.25 103 VAL A CA 1
ATOM 767 C C . VAL A 1 103 ? 0.460 -0.751 14.286 1.00 98.25 103 VAL A C 1
ATOM 769 O O . VAL A 1 103 ? 0.204 -1.266 15.375 1.00 98.25 103 VAL A O 1
ATOM 772 N N . LEU A 1 104 ? 0.149 -1.313 13.121 1.00 98.19 104 LEU A N 1
ATOM 773 C CA . LEU A 1 104 ? -0.429 -2.644 12.981 1.00 98.19 104 LEU A CA 1
ATOM 774 C C . LEU A 1 104 ? 0.642 -3.599 12.441 1.00 98.19 104 LEU A C 1
ATOM 776 O O . LEU A 1 104 ? 0.875 -3.698 11.238 1.00 98.19 104 LEU A O 1
ATOM 780 N N . GLU A 1 105 ? 1.316 -4.288 13.360 1.00 96.88 105 GLU A N 1
ATOM 781 C CA . GLU A 1 105 ? 2.361 -5.257 13.035 1.00 96.88 105 GLU A CA 1
ATOM 782 C C . GLU A 1 105 ? 1.759 -6.643 12.773 1.00 96.88 105 GLU A C 1
ATOM 784 O O . GLU A 1 105 ? 1.418 -7.364 13.713 1.00 96.88 105 GLU A O 1
ATOM 789 N N . LEU A 1 106 ? 1.654 -7.033 11.499 1.00 98.38 106 LEU A N 1
ATOM 790 C CA . LEU A 1 106 ? 0.982 -8.276 11.101 1.00 98.38 106 LEU A CA 1
ATOM 791 C C . LEU A 1 106 ? 1.653 -9.527 11.671 1.00 98.38 106 LEU A C 1
ATOM 793 O O . LEU A 1 106 ? 0.969 -10.510 11.943 1.00 98.38 106 LEU A O 1
ATOM 797 N N . THR A 1 107 ? 2.970 -9.491 11.892 1.00 96.75 107 THR A N 1
ATOM 798 C CA . THR A 1 107 ? 3.710 -10.634 12.449 1.00 96.75 107 THR A CA 1
ATOM 799 C C . THR A 1 107 ? 3.357 -10.925 13.909 1.00 96.75 107 THR A C 1
ATOM 801 O O . THR A 1 107 ? 3.499 -12.058 14.365 1.00 96.75 107 THR A O 1
ATOM 804 N N . ALA A 1 108 ? 2.854 -9.925 14.642 1.00 96.56 108 ALA A N 1
ATOM 805 C CA . ALA A 1 108 ? 2.445 -10.069 16.035 1.00 96.56 108 ALA A CA 1
ATOM 806 C C . ALA A 1 108 ? 0.995 -10.559 16.181 1.00 96.56 108 ALA A C 1
ATOM 808 O O . ALA A 1 108 ? 0.667 -11.186 17.190 1.00 96.56 108 ALA A O 1
ATOM 809 N N . LEU A 1 109 ? 0.129 -10.296 15.195 1.00 97.50 109 LEU A N 1
ATOM 810 C CA . LEU A 1 109 ? -1.312 -10.555 15.299 1.00 97.50 109 LEU A CA 1
ATOM 811 C C . LEU A 1 109 ? -1.674 -12.026 15.569 1.00 97.50 109 LEU A C 1
ATOM 813 O O . LEU A 1 109 ? -2.529 -12.241 16.423 1.00 97.50 109 LEU A O 1
ATOM 817 N N . PRO A 1 110 ? -1.003 -13.046 14.991 1.00 97.31 110 PRO A N 1
ATOM 818 C CA . PRO A 1 110 ? -1.308 -14.446 15.312 1.00 97.31 110 PRO A CA 1
ATOM 819 C C . PRO A 1 110 ? -1.088 -14.843 16.779 1.00 97.31 110 PRO A C 1
ATOM 821 O O . PRO A 1 110 ? -1.500 -15.925 17.188 1.00 97.31 110 PRO A O 1
ATOM 824 N N . SER A 1 111 ? -0.402 -14.009 17.570 1.00 96.75 111 SER A N 1
ATOM 825 C CA . SER A 1 111 ? -0.128 -14.266 18.990 1.00 96.75 111 SER A CA 1
ATOM 826 C C . SER A 1 111 ? -1.150 -13.647 19.952 1.00 96.75 111 SER A C 1
ATOM 828 O O . SER A 1 111 ? -1.016 -13.816 21.166 1.00 96.75 111 SER A O 1
ATOM 830 N N . ILE A 1 112 ? -2.150 -12.924 19.438 1.00 95.75 112 ILE A N 1
ATOM 831 C CA . ILE A 1 112 ? -3.166 -12.225 20.233 1.00 95.75 112 ILE A CA 1
ATOM 832 C C . ILE A 1 112 ? -4.574 -12.477 19.685 1.00 95.75 112 ILE A C 1
ATOM 834 O O . ILE A 1 112 ? -4.760 -12.655 18.485 1.00 95.75 112 ILE A O 1
ATOM 838 N N . ASP A 1 113 ? -5.574 -12.459 20.567 1.00 97.19 113 ASP A N 1
ATOM 839 C CA . ASP A 1 113 ? -6.966 -12.695 20.169 1.00 97.19 113 ASP A CA 1
ATOM 840 C C . ASP A 1 113 ? -7.511 -11.568 19.267 1.00 97.19 113 ASP A C 1
ATOM 842 O O . ASP A 1 113 ? -7.185 -10.387 19.453 1.00 97.19 113 ASP A O 1
ATOM 846 N N . GLU A 1 114 ? -8.380 -11.923 18.315 1.00 97.38 114 GLU A N 1
ATOM 847 C CA . GLU A 1 114 ? -8.978 -10.995 17.343 1.00 97.38 114 GLU A CA 1
ATOM 848 C C . GLU A 1 114 ? -9.732 -9.834 18.000 1.00 97.38 114 GLU A C 1
ATOM 850 O O . GLU A 1 114 ? -9.683 -8.702 17.511 1.00 97.38 114 GLU A O 1
ATOM 855 N N . GLU A 1 115 ? -10.359 -10.059 19.158 1.00 97.25 115 GLU A N 1
ATOM 856 C CA . GLU A 1 115 ? -11.098 -9.038 19.906 1.00 97.25 115 GLU A CA 1
ATOM 857 C C . GLU A 1 115 ? -10.215 -7.861 20.345 1.00 97.25 115 GLU A C 1
ATOM 859 O O . GLU A 1 115 ? -10.732 -6.796 20.688 1.00 97.25 115 GLU A O 1
ATOM 864 N N . ARG A 1 116 ? -8.885 -8.027 20.341 1.00 96.06 116 ARG A N 1
ATOM 865 C CA . ARG A 1 116 ? -7.933 -6.974 20.722 1.00 96.06 116 ARG A CA 1
ATOM 866 C C . ARG A 1 116 ? -7.558 -6.038 19.581 1.00 96.06 116 ARG A C 1
ATOM 868 O O . ARG A 1 116 ? -7.099 -4.934 19.866 1.00 96.06 116 ARG A O 1
ATOM 875 N N . TRP A 1 117 ? -7.709 -6.456 18.324 1.00 97.38 117 TRP A N 1
ATOM 876 C CA . TRP A 1 117 ? -7.183 -5.702 17.181 1.00 97.38 117 TRP A CA 1
ATOM 877 C C . TRP A 1 117 ? -8.195 -5.502 16.049 1.00 97.38 117 TRP A C 1
ATOM 879 O O . TRP A 1 117 ? -8.200 -4.435 15.438 1.00 97.38 117 TRP A O 1
ATOM 889 N N . VAL A 1 118 ? -9.101 -6.453 15.804 1.00 97.94 118 VAL A N 1
ATOM 890 C CA . VAL A 1 118 ? -10.108 -6.341 14.735 1.00 97.94 118 VAL A CA 1
ATOM 891 C C . VAL A 1 118 ? -11.013 -5.111 14.904 1.00 97.94 118 VAL A C 1
ATOM 893 O O . VAL A 1 118 ? -11.221 -4.416 13.906 1.00 97.94 118 VAL A O 1
ATOM 896 N N . PRO A 1 119 ? -11.524 -4.768 16.111 1.00 96.56 119 PRO A N 1
ATOM 897 C CA . PRO A 1 119 ? -12.317 -3.549 16.287 1.00 96.56 119 PRO A CA 1
ATOM 898 C C . PRO A 1 119 ? -11.551 -2.283 15.888 1.00 96.56 119 PRO A C 1
ATOM 900 O O . PRO A 1 119 ? -12.075 -1.457 15.150 1.00 96.56 119 PRO A O 1
ATOM 903 N N . MET A 1 120 ? -10.276 -2.182 16.280 1.00 96.00 120 MET A N 1
ATOM 904 C CA . MET A 1 120 ? -9.416 -1.047 15.931 1.00 96.00 120 MET A CA 1
ATOM 905 C C . MET A 1 120 ? -9.244 -0.911 14.412 1.00 96.00 120 MET A C 1
ATOM 907 O O . MET A 1 120 ? -9.329 0.197 13.888 1.00 96.00 120 MET A O 1
ATOM 911 N N . VAL A 1 121 ? -9.027 -2.021 13.696 1.00 97.38 121 VAL A N 1
ATOM 912 C CA . VAL A 1 121 ? -8.880 -2.002 12.231 1.00 97.38 121 VAL A CA 1
ATOM 913 C C . VAL A 1 121 ? -10.173 -1.564 11.543 1.00 97.38 121 VAL A C 1
ATOM 915 O O . VAL A 1 121 ? -10.115 -0.753 10.626 1.00 97.38 121 VAL A O 1
ATOM 918 N N . ARG A 1 122 ? -11.336 -2.040 12.007 1.00 95.88 122 ARG A N 1
ATOM 919 C CA . ARG A 1 122 ? -12.650 -1.654 11.457 1.00 95.88 122 ARG A CA 1
ATOM 920 C C . ARG A 1 122 ? -13.027 -0.197 11.722 1.00 95.88 122 ARG A C 1
ATOM 922 O O . ARG A 1 122 ? -13.761 0.387 10.935 1.00 95.88 122 ARG A O 1
ATOM 929 N N . GLU A 1 123 ? -12.577 0.365 12.839 1.00 95.69 123 GLU A N 1
ATOM 930 C CA . GLU A 1 123 ? -12.885 1.744 13.241 1.00 95.69 123 GLU A CA 1
ATOM 931 C C . GLU A 1 123 ? -11.902 2.776 12.666 1.00 95.69 123 GLU A C 1
ATOM 933 O O . GLU A 1 123 ? -12.190 3.972 12.681 1.00 95.69 123 GLU A O 1
ATOM 938 N N . THR A 1 124 ? -10.743 2.331 12.175 1.00 97.81 124 THR A N 1
ATOM 939 C CA . THR A 1 124 ? -9.716 3.210 11.606 1.00 97.81 124 THR A CA 1
ATOM 940 C C . THR A 1 124 ? -10.117 3.688 10.210 1.00 97.81 124 THR A C 1
ATOM 942 O O . THR A 1 124 ? -10.595 2.915 9.380 1.00 97.81 124 THR A O 1
ATOM 945 N N . ASP A 1 125 ? -9.855 4.964 9.923 1.00 98.56 125 ASP A N 1
ATOM 946 C CA . ASP A 1 125 ? -10.219 5.572 8.639 1.00 98.56 125 ASP A CA 1
ATOM 947 C C . ASP A 1 125 ? -9.310 5.111 7.487 1.00 98.56 125 ASP A C 1
ATOM 949 O O . ASP A 1 125 ? -9.769 4.962 6.354 1.00 98.56 125 ASP A O 1
ATOM 953 N N . VAL A 1 126 ? -8.017 4.890 7.758 1.00 98.81 126 VAL A N 1
ATOM 954 C CA . VAL A 1 126 ? -7.033 4.503 6.739 1.00 98.81 126 VAL A CA 1
ATOM 955 C C . VAL A 1 126 ? -5.990 3.487 7.219 1.00 98.81 126 VAL A C 1
ATOM 957 O O . VAL A 1 126 ? -5.445 3.584 8.321 1.00 98.81 126 VAL A O 1
ATOM 960 N N . LEU A 1 127 ? -5.647 2.545 6.341 1.00 98.88 127 LEU A N 1
ATOM 961 C CA . LEU A 1 127 ? -4.476 1.679 6.462 1.00 98.88 127 LEU A CA 1
ATOM 962 C C . LEU A 1 127 ? -3.359 2.201 5.548 1.00 98.88 127 LEU A C 1
ATOM 964 O O . LEU A 1 127 ? -3.530 2.278 4.333 1.00 98.88 127 LEU A O 1
ATOM 968 N N . LEU A 1 128 ? -2.216 2.562 6.134 1.00 98.88 128 LEU A N 1
ATOM 969 C CA . LEU A 1 128 ? -1.024 3.053 5.436 1.00 98.88 128 LEU A CA 1
ATOM 970 C C . LEU A 1 128 ? -0.012 1.918 5.311 1.00 98.88 128 LEU A C 1
ATOM 972 O O . LEU A 1 128 ? 0.586 1.510 6.307 1.00 98.88 128 LEU A O 1
ATOM 976 N N . VAL A 1 129 ? 0.200 1.399 4.107 1.00 98.88 129 VAL A N 1
ATOM 977 C CA . VAL A 1 129 ? 0.926 0.136 3.925 1.00 98.88 129 VAL A CA 1
ATOM 978 C C . VAL A 1 129 ? 2.230 0.369 3.191 1.00 98.88 129 VAL A C 1
ATOM 980 O O . VAL A 1 129 ? 2.240 0.844 2.056 1.00 98.88 129 VAL A O 1
ATOM 983 N N . ALA A 1 130 ? 3.334 0.071 3.876 1.00 98.38 130 ALA A N 1
ATOM 984 C CA . ALA A 1 130 ? 4.678 0.379 3.413 1.00 98.38 130 ALA A CA 1
ATOM 985 C C . ALA A 1 130 ? 5.075 -0.395 2.147 1.00 98.38 130 ALA A C 1
ATOM 987 O O . ALA A 1 130 ? 4.554 -1.472 1.851 1.00 98.38 130 ALA A O 1
ATOM 988 N N . GLY A 1 131 ? 6.087 0.137 1.457 1.00 97.62 131 GLY A N 1
ATOM 989 C CA . GLY A 1 131 ? 6.860 -0.608 0.465 1.00 97.62 131 GLY A CA 1
ATOM 990 C C . GLY A 1 131 ? 7.764 -1.658 1.113 1.00 97.62 131 GLY A C 1
ATOM 991 O O . GLY A 1 131 ? 7.891 -1.715 2.334 1.00 97.62 131 GLY A O 1
ATOM 992 N N . GLY A 1 132 ? 8.411 -2.484 0.295 1.00 96.69 132 GLY A N 1
ATOM 993 C CA . GLY A 1 132 ? 9.206 -3.622 0.746 1.00 96.69 132 GLY A CA 1
ATOM 994 C C . GLY A 1 132 ? 8.973 -4.821 -0.163 1.00 96.69 132 GLY A C 1
ATOM 995 O O . GLY A 1 132 ? 8.937 -4.660 -1.376 1.00 96.69 132 GLY A O 1
ATOM 996 N N . ASP A 1 133 ? 8.806 -6.006 0.413 1.00 97.31 133 ASP A N 1
ATOM 997 C CA . ASP A 1 133 ? 8.511 -7.228 -0.328 1.00 97.31 133 ASP A CA 1
ATOM 998 C C . ASP A 1 133 ? 7.001 -7.523 -0.317 1.00 97.31 133 ASP A C 1
ATOM 1000 O O . ASP A 1 133 ? 6.379 -7.674 0.742 1.00 97.31 133 ASP A O 1
ATOM 1004 N N . ALA A 1 134 ? 6.402 -7.590 -1.510 1.00 97.94 134 ALA A N 1
ATOM 1005 C CA . ALA A 1 134 ? 4.961 -7.764 -1.677 1.00 97.94 134 ALA A CA 1
ATOM 1006 C C . ALA A 1 134 ? 4.477 -9.175 -1.310 1.00 97.94 134 ALA A C 1
ATOM 1008 O O . ALA A 1 134 ? 3.357 -9.320 -0.819 1.00 97.94 134 ALA A O 1
ATOM 1009 N N . LEU A 1 135 ? 5.299 -10.212 -1.497 1.00 98.00 135 LEU A N 1
ATOM 1010 C CA . LEU A 1 135 ? 4.920 -11.597 -1.201 1.00 98.00 135 LEU A CA 1
ATOM 1011 C C . LEU A 1 135 ? 5.065 -11.917 0.284 1.00 98.00 135 LEU A C 1
ATOM 1013 O O . LEU A 1 135 ? 4.228 -12.628 0.839 1.00 98.00 135 LEU A O 1
ATOM 1017 N N . TYR A 1 136 ? 6.055 -11.333 0.955 1.00 97.88 136 TYR A N 1
ATOM 1018 C CA . TYR A 1 136 ? 6.181 -11.365 2.407 1.00 97.88 136 TYR A CA 1
ATOM 1019 C C . TYR A 1 136 ? 4.997 -10.655 3.068 1.00 97.88 136 TYR A C 1
ATOM 1021 O O . TYR A 1 136 ? 4.382 -11.195 3.992 1.00 97.88 136 TYR A O 1
ATOM 1029 N N . LEU A 1 137 ? 4.620 -9.477 2.555 1.00 98.56 137 LEU A N 1
ATOM 1030 C CA . LEU A 1 137 ? 3.412 -8.782 2.991 1.00 98.56 137 LEU A CA 1
ATOM 1031 C C . LEU A 1 137 ? 2.165 -9.639 2.747 1.00 98.56 137 LEU A C 1
ATOM 1033 O O . LEU A 1 137 ? 1.393 -9.860 3.676 1.00 98.56 137 LEU A O 1
ATOM 1037 N N . CYS A 1 138 ? 1.992 -10.174 1.535 1.00 98.44 138 CYS A N 1
ATOM 1038 C CA . CYS A 1 138 ? 0.856 -11.027 1.188 1.00 98.44 138 CYS A CA 1
ATOM 1039 C C . CYS A 1 138 ? 0.749 -12.244 2.116 1.00 98.44 138 CYS A C 1
ATOM 1041 O O . CYS A 1 138 ? -0.342 -12.592 2.575 1.00 98.44 138 CYS A O 1
ATOM 1043 N N . HIS A 1 139 ? 1.881 -12.884 2.413 1.00 98.06 139 HIS A N 1
ATOM 1044 C CA . HIS A 1 139 ? 1.954 -14.008 3.333 1.00 98.06 139 HIS A CA 1
ATOM 1045 C C . HIS A 1 139 ? 1.443 -13.612 4.719 1.00 98.06 139 HIS A C 1
ATOM 1047 O O . HIS A 1 139 ? 0.530 -14.255 5.233 1.00 98.06 139 HIS A O 1
ATOM 1053 N N . TRP A 1 140 ? 1.958 -12.528 5.301 1.00 98.25 140 TRP A N 1
ATOM 1054 C CA . TRP A 1 140 ? 1.547 -12.099 6.636 1.00 98.25 140 TRP A CA 1
ATOM 1055 C C . TRP A 1 140 ? 0.148 -11.499 6.693 1.00 98.25 140 TRP A C 1
ATOM 1057 O O . TRP A 1 140 ? -0.508 -11.634 7.720 1.00 98.25 140 TRP A O 1
ATOM 1067 N N . MET A 1 141 ? -0.377 -10.936 5.606 1.00 98.56 141 MET A N 1
ATOM 1068 C CA . MET A 1 141 ? -1.793 -10.566 5.528 1.00 98.56 141 MET A CA 1
ATOM 1069 C C . MET A 1 141 ? -2.698 -11.797 5.616 1.00 98.56 141 MET A C 1
ATOM 1071 O O . MET A 1 141 ? -3.697 -11.766 6.331 1.00 98.56 141 MET A O 1
ATOM 1075 N N . ARG A 1 142 ? -2.330 -12.896 4.942 1.00 97.62 142 ARG A N 1
ATOM 1076 C CA . ARG A 1 142 ? -3.056 -14.174 5.027 1.00 97.62 142 ARG A CA 1
ATOM 1077 C C . ARG A 1 142 ? -2.893 -14.824 6.404 1.00 97.62 142 ARG A C 1
ATOM 1079 O O . ARG A 1 142 ? -3.883 -15.215 7.005 1.00 97.62 142 ARG A O 1
ATOM 1086 N N . GLN A 1 143 ? -1.667 -14.904 6.927 1.00 97.62 143 GLN A N 1
ATOM 1087 C CA . GLN A 1 143 ? -1.397 -15.544 8.222 1.00 97.62 143 GLN A CA 1
ATOM 1088 C C . GLN A 1 143 ? -1.995 -14.789 9.412 1.00 97.62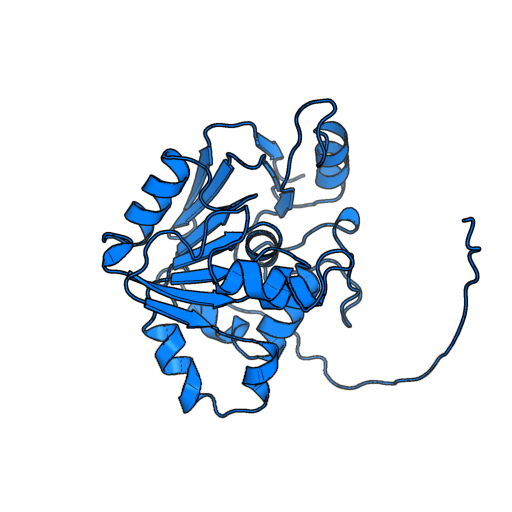 143 GLN A C 1
ATOM 1090 O O . GLN A 1 143 ? -2.401 -15.415 10.385 1.00 97.62 143 GLN A O 1
ATOM 1095 N N . SER A 1 144 ? -2.056 -13.459 9.349 1.00 98.12 144 SER A N 1
ATOM 1096 C CA . SER A 1 144 ? -2.630 -12.642 10.425 1.00 98.12 144 SER A CA 1
ATOM 1097 C C . SER A 1 144 ? -4.157 -12.592 10.430 1.00 98.12 144 SER A C 1
ATOM 1099 O O . SER A 1 144 ? -4.731 -12.083 11.386 1.00 98.12 144 SER A O 1
ATOM 1101 N N . GLY A 1 145 ? -4.816 -13.061 9.366 1.00 97.56 145 GLY A N 1
ATOM 1102 C CA . GLY A 1 145 ? -6.260 -12.906 9.181 1.00 97.56 145 GLY A CA 1
ATOM 1103 C C . GLY A 1 145 ? -6.686 -11.533 8.647 1.00 97.56 145 GLY A C 1
ATOM 1104 O O . GLY A 1 145 ? -7.864 -11.339 8.357 1.00 97.56 145 GLY A O 1
ATOM 1105 N N . LEU A 1 146 ? -5.762 -10.582 8.440 1.00 98.12 146 LEU A N 1
ATOM 1106 C CA . LEU A 1 146 ? -6.102 -9.276 7.858 1.00 98.12 146 LEU A CA 1
ATOM 1107 C C . LEU A 1 146 ? -6.697 -9.410 6.447 1.00 98.12 146 LEU A C 1
ATOM 1109 O O . LEU A 1 146 ? -7.618 -8.671 6.110 1.00 98.12 146 LEU A O 1
ATOM 1113 N N . ALA A 1 147 ? -6.207 -10.356 5.637 1.00 97.50 147 ALA A N 1
ATOM 1114 C CA . ALA A 1 147 ? -6.739 -10.604 4.295 1.00 97.50 147 ALA A CA 1
ATOM 1115 C C . ALA A 1 147 ? -8.232 -10.988 4.322 1.00 97.50 147 ALA A C 1
ATOM 1117 O O . ALA A 1 147 ? -9.013 -10.448 3.541 1.00 97.50 147 ALA A O 1
ATOM 1118 N N . ASP A 1 148 ? -8.632 -11.844 5.268 1.00 95.62 148 ASP A N 1
ATOM 1119 C CA . ASP A 1 148 ? -10.025 -12.278 5.452 1.00 95.62 148 ASP A CA 1
ATOM 1120 C C . ASP A 1 148 ? -10.923 -11.121 5.942 1.00 95.62 148 ASP A C 1
ATOM 1122 O O . ASP A 1 148 ? -12.137 -11.138 5.733 1.00 95.62 148 ASP A O 1
ATOM 1126 N N . LEU A 1 149 ? -10.340 -10.089 6.569 1.00 95.88 149 LEU A N 1
ATOM 1127 C CA . LEU A 1 149 ? -11.065 -8.924 7.075 1.00 95.88 149 LEU A CA 1
ATOM 1128 C C . LEU A 1 149 ? -11.369 -7.881 5.989 1.00 95.88 149 LEU A C 1
ATOM 1130 O O . LEU A 1 149 ? -12.378 -7.181 6.114 1.00 95.88 149 LEU A O 1
ATOM 1134 N N . LEU A 1 150 ? -10.543 -7.783 4.936 1.00 95.38 150 LEU A N 1
ATOM 1135 C CA . LEU A 1 150 ? -10.637 -6.743 3.897 1.00 95.38 150 LEU A CA 1
ATOM 1136 C C . LEU A 1 150 ? -12.047 -6.558 3.305 1.00 95.38 150 LEU A C 1
ATOM 1138 O O . LEU A 1 150 ? -12.462 -5.405 3.181 1.00 95.38 150 LEU A O 1
ATOM 1142 N N . PRO A 1 151 ? -12.828 -7.618 2.995 1.00 91.56 151 PRO A N 1
ATOM 1143 C CA . PRO A 1 151 ? -14.182 -7.450 2.461 1.00 91.56 151 PRO A CA 1
ATOM 1144 C C . PRO A 1 151 ? -15.145 -6.720 3.409 1.00 91.56 151 PRO A C 1
ATOM 1146 O O . PRO A 1 151 ? -16.144 -6.173 2.961 1.00 91.56 151 PRO A O 1
ATOM 1149 N N . SER A 1 152 ? -14.866 -6.702 4.718 1.00 91.88 152 SER A N 1
ATOM 1150 C CA . SER A 1 152 ? -15.690 -5.999 5.714 1.00 91.88 152 SER A CA 1
ATOM 1151 C C . SER A 1 152 ? -15.306 -4.530 5.920 1.00 91.88 152 SER A C 1
ATOM 1153 O O . SER A 1 152 ? -15.973 -3.828 6.676 1.00 91.88 152 SER A O 1
ATOM 1155 N N . LEU A 1 153 ? -14.235 -4.063 5.274 1.00 94.31 153 LEU A N 1
ATOM 1156 C CA . LEU A 1 153 ? -13.652 -2.735 5.466 1.00 94.31 153 LEU A CA 1
ATOM 1157 C C . LEU A 1 153 ? -14.117 -1.735 4.392 1.00 94.31 153 LEU A C 1
ATOM 1159 O O . LEU A 1 153 ? -13.323 -0.939 3.898 1.00 94.31 153 LEU A O 1
ATOM 1163 N N . SER A 1 154 ? -15.400 -1.762 4.018 1.00 88.56 154 SER A N 1
ATOM 1164 C CA . SER A 1 154 ? -15.955 -0.916 2.943 1.00 88.56 154 SER A CA 1
ATOM 1165 C C . SER A 1 154 ? -15.759 0.587 3.187 1.00 88.56 154 SER A C 1
ATOM 1167 O O . SER A 1 154 ? -15.616 1.367 2.248 1.00 88.56 154 SER A O 1
ATOM 1169 N N . GLU A 1 155 ? -15.710 0.997 4.458 1.00 89.38 155 GLU A N 1
ATOM 1170 C CA . GLU A 1 155 ? -15.486 2.387 4.856 1.00 89.38 155 GLU A CA 1
ATOM 1171 C C . GLU A 1 155 ? -14.012 2.734 5.113 1.00 89.38 155 GLU A C 1
ATOM 1173 O O . GLU A 1 155 ? -13.690 3.904 5.304 1.00 89.38 155 GLU A O 1
ATOM 1178 N N . THR A 1 156 ? -13.095 1.775 5.071 1.00 95.88 156 THR A N 1
ATOM 1179 C CA . THR A 1 156 ? -11.669 2.045 5.282 1.00 95.88 156 THR A CA 1
ATOM 1180 C C . THR A 1 156 ? -10.997 2.389 3.955 1.00 95.88 156 THR A C 1
ATOM 1182 O O . THR A 1 156 ? -11.302 1.815 2.910 1.00 95.88 156 THR A O 1
ATOM 1185 N N . VAL A 1 157 ? -10.058 3.334 3.982 1.00 98.50 157 VAL A N 1
ATOM 1186 C CA . VAL A 1 157 ? -9.176 3.616 2.844 1.00 98.50 157 VAL A CA 1
ATOM 1187 C C . VAL A 1 157 ? -7.899 2.791 2.984 1.00 98.50 157 VAL A C 1
ATOM 1189 O O . VAL A 1 157 ? -7.265 2.778 4.033 1.00 98.50 157 VAL A O 1
ATOM 1192 N N . TRP A 1 158 ? -7.473 2.123 1.921 1.00 98.75 158 TRP A N 1
ATOM 1193 C CA . TRP A 1 158 ? -6.141 1.538 1.822 1.00 98.75 158 TRP A CA 1
ATOM 1194 C C . TRP A 1 158 ? -5.232 2.460 1.018 1.00 98.75 158 TRP A C 1
ATOM 1196 O O . TRP A 1 158 ? -5.515 2.740 -0.147 1.00 98.75 158 TRP A O 1
ATOM 1206 N N . VAL A 1 159 ? -4.114 2.889 1.601 1.00 98.88 159 VAL A N 1
ATOM 1207 C CA . VAL A 1 159 ? -3.053 3.595 0.876 1.00 98.88 159 VAL A CA 1
ATOM 1208 C C . VAL A 1 159 ? -1.836 2.687 0.801 1.00 98.88 159 VAL A C 1
ATOM 1210 O O . VAL A 1 159 ? -1.167 2.435 1.805 1.00 98.88 159 VAL A O 1
ATOM 1213 N N . GLY A 1 160 ? -1.560 2.190 -0.400 1.00 98.81 160 GLY A N 1
ATOM 1214 C CA . GLY A 1 160 ? -0.405 1.350 -0.682 1.00 98.81 160 GLY A CA 1
ATOM 1215 C C . GLY A 1 160 ? 0.777 2.179 -1.169 1.00 98.81 160 GLY A C 1
ATOM 1216 O O . GLY A 1 160 ? 0.609 3.063 -2.008 1.00 98.81 160 GLY A O 1
ATOM 1217 N N . LEU A 1 161 ? 1.972 1.879 -0.664 1.00 98.62 161 LEU A N 1
ATOM 1218 C CA . LEU A 1 161 ? 3.255 2.347 -1.187 1.00 98.62 161 LEU A CA 1
ATOM 1219 C C . LEU A 1 161 ? 3.971 1.162 -1.836 1.00 98.62 161 LEU A C 1
ATOM 1221 O O . LEU A 1 161 ? 4.286 0.206 -1.131 1.00 98.62 161 LEU A O 1
ATOM 1225 N N . SER A 1 162 ? 4.283 1.226 -3.133 1.00 98.12 162 SER A N 1
ATOM 1226 C CA . SER A 1 162 ? 5.094 0.206 -3.819 1.00 98.12 162 SER A CA 1
ATOM 1227 C C . SER A 1 162 ? 4.551 -1.217 -3.574 1.00 98.12 162 SER A C 1
ATOM 1229 O O . SER A 1 162 ? 3.437 -1.519 -3.998 1.00 98.12 162 SER A O 1
ATOM 1231 N N . ALA A 1 163 ? 5.246 -2.075 -2.820 1.00 98.44 163 ALA A N 1
ATOM 1232 C CA . ALA A 1 163 ? 4.745 -3.389 -2.399 1.00 98.44 163 ALA A CA 1
ATOM 1233 C C . ALA A 1 163 ? 3.361 -3.368 -1.719 1.00 98.44 163 ALA A C 1
ATOM 1235 O O . ALA A 1 163 ? 2.548 -4.259 -1.964 1.00 98.44 163 ALA A O 1
ATOM 1236 N N . GLY A 1 164 ? 3.055 -2.339 -0.923 1.00 98.69 164 GLY A N 1
ATOM 1237 C CA . GLY A 1 164 ? 1.730 -2.132 -0.334 1.00 98.69 164 GLY A CA 1
ATOM 1238 C C . GLY A 1 164 ? 0.635 -1.853 -1.371 1.00 98.69 164 GLY A C 1
ATOM 1239 O O . GLY A 1 164 ? -0.542 -2.066 -1.092 1.00 98.69 164 GLY A O 1
ATOM 1240 N N . SER A 1 165 ? 1.001 -1.412 -2.575 1.00 98.81 165 SER A N 1
ATOM 1241 C CA . SER A 1 165 ? 0.102 -1.324 -3.733 1.00 98.81 165 SER A CA 1
ATOM 1242 C C . SER A 1 165 ? 0.040 -2.648 -4.488 1.00 98.81 165 SER A C 1
ATOM 1244 O O . SER A 1 165 ? -1.038 -3.141 -4.807 1.00 98.81 165 SER A O 1
ATOM 1246 N N . MET A 1 166 ? 1.203 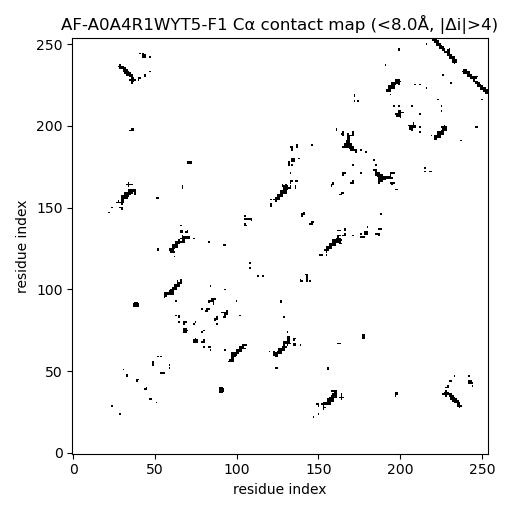-3.250 -4.741 1.00 98.75 166 MET A N 1
ATOM 1247 C CA . MET A 1 166 ? 1.334 -4.489 -5.509 1.00 98.75 166 MET A CA 1
ATOM 1248 C C . MET A 1 166 ? 0.622 -5.673 -4.848 1.00 98.75 166 MET A C 1
ATOM 1250 O O . MET A 1 166 ? 0.059 -6.505 -5.551 1.00 98.75 166 MET A O 1
ATOM 1254 N N . VAL A 1 167 ? 0.565 -5.734 -3.514 1.00 98.69 167 VAL A N 1
ATOM 1255 C CA . VAL A 1 167 ? -0.130 -6.815 -2.791 1.00 98.69 167 VAL A CA 1
ATOM 1256 C C . VAL A 1 167 ? -1.626 -6.901 -3.120 1.00 98.69 167 VAL A C 1
ATOM 1258 O O . VAL A 1 167 ? -2.213 -7.977 -3.018 1.00 98.69 167 VAL A O 1
ATOM 1261 N N . MET A 1 168 ? -2.241 -5.792 -3.549 1.00 98.44 168 MET A N 1
ATOM 1262 C CA . MET A 1 168 ? -3.652 -5.746 -3.944 1.00 98.44 168 MET A CA 1
ATOM 1263 C C . MET A 1 168 ? -3.909 -6.344 -5.328 1.00 98.44 168 MET A C 1
ATOM 1265 O O . MET A 1 168 ? -5.047 -6.684 -5.645 1.00 98.44 168 MET A O 1
ATOM 1269 N N . THR A 1 169 ? -2.868 -6.489 -6.145 1.00 98.25 169 THR A N 1
ATOM 1270 C CA . THR A 1 169 ? -2.959 -7.023 -7.509 1.00 98.25 169 THR A CA 1
ATOM 1271 C C . THR A 1 169 ? -3.117 -8.549 -7.505 1.00 98.25 169 THR A C 1
ATOM 1273 O O . THR A 1 169 ? -2.936 -9.175 -6.454 1.00 98.25 169 THR A O 1
ATOM 1276 N N . PRO A 1 170 ? -3.444 -9.195 -8.638 1.00 97.19 170 PRO A N 1
ATOM 1277 C CA . PRO A 1 170 ? -3.481 -10.656 -8.725 1.00 97.19 170 PRO A CA 1
ATOM 1278 C C . PRO A 1 170 ? -2.091 -11.292 -8.656 1.00 97.19 170 PRO A C 1
ATOM 1280 O O . PRO A 1 170 ? -1.937 -12.375 -8.099 1.00 97.19 170 PRO A O 1
ATOM 1283 N N . ARG A 1 171 ? -1.087 -10.626 -9.233 1.00 96.94 171 ARG A N 1
ATOM 1284 C CA . ARG A 1 171 ? 0.297 -11.102 -9.292 1.00 96.94 171 ARG A CA 1
ATOM 1285 C C . ARG A 1 171 ? 1.267 -9.976 -9.606 1.00 96.94 171 ARG A C 1
ATOM 1287 O O . ARG A 1 171 ? 0.898 -9.001 -10.271 1.00 96.94 171 ARG A O 1
ATOM 1294 N N . ILE A 1 172 ? 2.518 -10.168 -9.204 1.00 96.88 172 ILE A N 1
ATOM 1295 C CA . ILE A 1 172 ? 3.568 -9.150 -9.326 1.00 96.88 172 ILE A CA 1
ATOM 1296 C C . ILE A 1 172 ? 4.570 -9.404 -10.453 1.00 96.88 172 ILE A C 1
ATOM 1298 O O . ILE A 1 172 ? 5.248 -8.467 -10.857 1.00 96.88 172 ILE A O 1
ATOM 1302 N N . GLY A 1 173 ? 4.645 -10.617 -11.006 1.00 95.44 173 GLY A N 1
ATOM 1303 C CA . GLY A 1 173 ? 5.699 -11.000 -11.949 1.00 95.44 173 GLY A CA 1
ATOM 1304 C C . GLY A 1 173 ? 6.970 -11.474 -11.237 1.00 95.44 173 GLY A C 1
ATOM 1305 O O . GLY A 1 173 ? 7.381 -10.895 -10.233 1.00 95.44 173 GLY A O 1
ATOM 1306 N N . GLU A 1 174 ? 7.622 -12.495 -11.798 1.00 92.25 174 GLU A N 1
ATOM 1307 C CA . GLU A 1 174 ? 8.861 -13.101 -11.271 1.00 92.25 174 GLU A CA 1
ATOM 1308 C C . GLU A 1 174 ? 9.980 -12.081 -10.990 1.00 92.25 174 GLU A C 1
ATOM 1310 O O . GLU A 1 174 ? 10.719 -12.226 -10.019 1.00 92.25 174 GLU A O 1
ATOM 1315 N N . ASP A 1 175 ? 10.072 -11.011 -11.787 1.00 90.94 175 ASP A N 1
ATOM 1316 C CA . ASP A 1 175 ? 11.101 -9.971 -11.645 1.00 90.94 175 ASP A CA 1
ATOM 1317 C C . ASP A 1 175 ? 11.024 -9.222 -10.300 1.00 90.94 175 ASP A C 1
ATOM 1319 O O . ASP A 1 175 ? 12.024 -8.678 -9.828 1.00 90.94 175 ASP A O 1
ATOM 1323 N N . PHE A 1 176 ? 9.852 -9.216 -9.656 1.00 92.31 1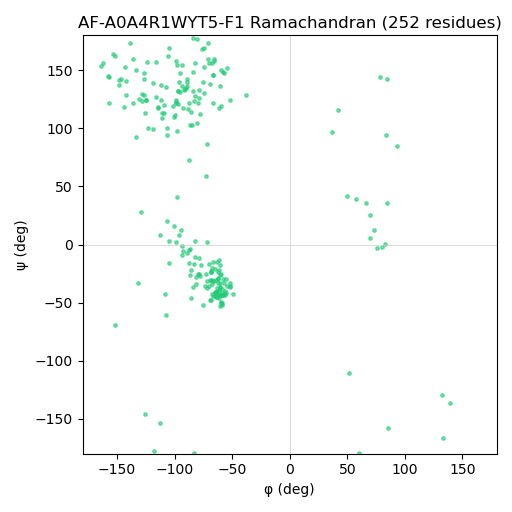76 PHE A N 1
ATOM 1324 C CA . PHE A 1 176 ? 9.627 -8.574 -8.360 1.00 92.31 176 PHE A CA 1
ATOM 1325 C C . PHE A 1 176 ? 9.667 -9.551 -7.172 1.00 92.31 176 PHE A C 1
ATOM 1327 O O . PHE A 1 176 ? 9.469 -9.134 -6.029 1.00 92.31 176 PHE A O 1
ATOM 1334 N N . VAL A 1 177 ? 9.942 -10.839 -7.403 1.00 92.44 177 VAL A N 1
ATOM 1335 C CA . VAL A 1 177 ? 10.037 -11.859 -6.348 1.00 92.44 177 VAL A CA 1
ATOM 1336 C C . VAL A 1 177 ? 11.407 -11.782 -5.672 1.00 92.44 177 VAL A C 1
ATOM 1338 O O . VAL A 1 177 ? 12.412 -12.240 -6.216 1.00 92.44 177 VAL A O 1
ATOM 1341 N N . GLN A 1 178 ? 11.465 -11.234 -4.455 1.00 89.19 178 GLN A N 1
ATOM 1342 C CA . GLN A 1 178 ? 12.715 -11.131 -3.687 1.00 89.19 178 GLN A CA 1
ATOM 1343 C C . GLN A 1 178 ? 12.740 -12.095 -2.497 1.00 89.19 178 GLN A C 1
ATOM 1345 O O . GLN A 1 178 ? 13.739 -12.781 -2.268 1.00 89.19 178 GLN A O 1
ATOM 1350 N N . TRP A 1 179 ? 11.631 -12.204 -1.770 1.00 93.81 179 TRP A N 1
ATOM 1351 C CA . TRP A 1 179 ? 11.366 -13.259 -0.804 1.00 93.81 179 TRP A CA 1
ATOM 1352 C C . TRP A 1 179 ? 10.524 -14.360 -1.449 1.00 93.81 179 TRP A C 1
ATOM 1354 O O . TRP A 1 179 ? 9.511 -14.098 -2.094 1.00 93.81 179 TRP A O 1
ATOM 1364 N N . ARG A 1 180 ? 10.935 -15.619 -1.268 1.00 91.38 180 ARG A N 1
ATOM 1365 C CA . ARG A 1 180 ? 10.222 -16.764 -1.846 1.00 91.38 180 ARG A CA 1
ATOM 1366 C C . ARG A 1 180 ? 9.091 -17.208 -0.919 1.00 91.38 180 ARG A C 1
ATOM 1368 O O . ARG A 1 180 ? 9.393 -17.712 0.167 1.00 91.38 180 ARG A O 1
ATOM 1375 N N . PRO A 1 181 ? 7.815 -17.081 -1.328 1.00 87.75 181 PRO A N 1
ATOM 1376 C CA . PRO A 1 181 ? 6.711 -17.570 -0.523 1.00 87.75 181 PRO A CA 1
ATOM 1377 C C . PRO A 1 181 ? 6.683 -19.102 -0.501 1.00 87.75 181 PRO A C 1
ATOM 1379 O O . PRO A 1 181 ? 7.134 -19.740 -1.454 1.00 87.75 181 PRO A O 1
ATOM 1382 N N . PRO A 1 182 ? 6.077 -19.720 0.530 1.00 88.19 182 PRO A N 1
ATOM 1383 C CA . PRO A 1 182 ? 5.879 -21.169 0.572 1.00 88.19 182 PRO A CA 1
ATOM 1384 C C . PRO A 1 182 ? 5.129 -21.741 -0.641 1.00 88.19 182 PRO A C 1
ATOM 1386 O O . PRO A 1 182 ? 5.367 -22.886 -1.011 1.00 88.19 182 PRO A O 1
ATOM 1389 N N . ALA A 1 183 ? 4.238 -20.954 -1.259 1.00 81.88 183 ALA A N 1
ATOM 1390 C CA . ALA A 1 183 ? 3.511 -21.338 -2.472 1.00 81.88 183 ALA A CA 1
ATOM 1391 C C . ALA A 1 183 ? 4.419 -21.437 -3.714 1.00 81.88 183 ALA A C 1
ATOM 1393 O O . ALA A 1 183 ? 4.105 -22.178 -4.642 1.00 81.88 183 ALA A O 1
ATOM 1394 N N . GLY A 1 184 ? 5.559 -20.739 -3.708 1.00 88.38 184 GLY A N 1
ATOM 1395 C CA . GLY A 1 184 ? 6.549 -20.772 -4.782 1.00 88.38 184 GLY A CA 1
ATOM 1396 C C . GLY A 1 184 ? 6.160 -20.032 -6.065 1.00 88.38 184 GLY A C 1
ATOM 1397 O O . GLY A 1 184 ? 6.844 -20.234 -7.063 1.00 88.38 184 GLY A O 1
ATOM 1398 N N . ASP A 1 185 ? 5.104 -19.214 -6.051 1.00 91.88 185 ASP A N 1
ATOM 1399 C CA . ASP A 1 185 ? 4.647 -18.404 -7.186 1.00 91.88 185 ASP A CA 1
ATOM 1400 C C . ASP A 1 185 ? 4.699 -16.888 -6.895 1.00 91.88 185 ASP A C 1
ATOM 1402 O O . ASP A 1 185 ? 5.144 -16.455 -5.828 1.00 91.88 185 ASP A O 1
ATOM 1406 N N . ASP A 1 186 ? 4.260 -16.079 -7.865 1.00 95.69 186 ASP A N 1
ATOM 1407 C CA . ASP A 1 186 ? 4.219 -14.612 -7.809 1.00 95.69 186 ASP A CA 1
ATOM 1408 C C . ASP A 1 186 ? 2.817 -14.043 -7.499 1.00 95.69 186 ASP A C 1
ATOM 1410 O O . ASP A 1 186 ? 2.559 -12.852 -7.715 1.00 95.69 186 ASP A O 1
ATOM 1414 N N . SER A 1 187 ? 1.911 -14.891 -6.996 1.00 96.69 187 SER A N 1
ATOM 1415 C CA . SER A 1 187 ? 0.499 -14.568 -6.771 1.00 96.69 187 SER A CA 1
ATOM 1416 C C . SER A 1 187 ? 0.287 -13.750 -5.493 1.00 96.69 187 SER A C 1
ATOM 1418 O O . SER A 1 187 ? 0.740 -14.111 -4.402 1.00 96.69 187 SER A O 1
ATOM 1420 N N . THR A 1 188 ? -0.497 -12.678 -5.596 1.00 97.19 188 THR A N 1
ATOM 1421 C CA . THR A 1 188 ? -0.882 -11.805 -4.473 1.00 97.19 188 THR A CA 1
ATOM 1422 C C . THR A 1 188 ? -2.385 -11.908 -4.179 1.00 97.19 188 THR A C 1
ATOM 1424 O O . THR A 1 188 ? -2.957 -12.985 -4.354 1.00 97.19 188 THR A O 1
ATOM 1427 N N . LEU A 1 189 ? -3.036 -10.879 -3.615 1.00 96.75 189 LEU A N 1
ATOM 1428 C CA . LEU A 1 189 ? -4.405 -11.007 -3.091 1.00 96.75 189 LEU A CA 1
ATOM 1429 C C . LEU A 1 189 ? -5.505 -10.982 -4.161 1.00 96.75 189 LEU A C 1
ATOM 1431 O O . LEU A 1 189 ? -6.571 -11.538 -3.918 1.00 96.75 189 LEU A O 1
ATOM 1435 N N . GLY A 1 190 ? -5.272 -10.340 -5.309 1.00 96.19 190 GLY A N 1
ATOM 1436 C CA . GLY A 1 190 ? -6.266 -10.235 -6.385 1.00 96.19 190 GLY A CA 1
ATOM 1437 C C . GLY A 1 190 ? -7.502 -9.412 -6.015 1.00 96.19 190 GLY A C 1
ATOM 1438 O O . GLY A 1 190 ? -8.606 -9.750 -6.429 1.00 96.19 190 GLY A O 1
ATOM 1439 N N . ILE A 1 191 ? -7.325 -8.354 -5.217 1.00 95.88 191 ILE A N 1
ATOM 1440 C CA . ILE A 1 191 ? -8.397 -7.416 -4.839 1.00 95.88 191 ILE A CA 1
ATOM 1441 C C . ILE A 1 191 ? -8.785 -6.534 -6.030 1.00 95.88 191 ILE A C 1
ATOM 1443 O O . ILE A 1 191 ? -9.959 -6.229 -6.224 1.00 95.88 191 ILE A O 1
ATOM 1447 N N . VAL A 1 192 ? -7.795 -6.141 -6.833 1.00 96.69 192 VAL A N 1
ATOM 1448 C CA . VAL A 1 192 ? -7.990 -5.533 -8.155 1.00 96.69 192 VAL A CA 1
ATOM 1449 C C . VAL A 1 192 ? -7.643 -6.539 -9.249 1.00 96.69 192 VAL A C 1
ATOM 1451 O O . VAL A 1 192 ? -6.950 -7.523 -8.997 1.00 96.69 192 VAL A O 1
ATOM 1454 N N . ASP A 1 193 ? -8.094 -6.283 -10.474 1.00 96.38 193 ASP A N 1
ATOM 1455 C CA . ASP A 1 193 ? -7.933 -7.175 -11.628 1.00 96.38 193 ASP A CA 1
ATOM 1456 C C . ASP A 1 193 ? -6.734 -6.829 -12.531 1.00 96.38 193 ASP A C 1
ATOM 1458 O O . ASP A 1 193 ? -6.566 -7.438 -13.587 1.00 96.38 193 ASP A O 1
ATOM 1462 N N . PHE A 1 194 ? -5.873 -5.899 -12.109 1.00 98.06 194 PHE A N 1
ATOM 1463 C CA . PHE A 1 194 ? -4.682 -5.461 -12.840 1.00 98.06 194 PHE A CA 1
ATOM 1464 C C . PHE A 1 194 ? -3.396 -5.608 -12.017 1.00 98.06 194 PHE A C 1
ATOM 1466 O O . PHE A 1 194 ? -3.430 -5.596 -10.788 1.00 98.06 194 PHE A O 1
ATOM 1473 N N . SER A 1 195 ? -2.249 -5.691 -12.697 1.00 98.62 195 SER A N 1
ATOM 1474 C CA . SER A 1 195 ? -0.910 -5.685 -12.086 1.00 98.62 195 SER A CA 1
ATOM 1475 C C . SER A 1 195 ? -0.249 -4.304 -12.141 1.00 98.62 195 SER A C 1
ATOM 1477 O O . SER A 1 195 ? -0.580 -3.465 -12.980 1.00 98.62 195 SER A O 1
ATOM 1479 N N . ILE A 1 196 ? 0.720 -4.069 -11.256 1.00 98.62 196 ILE A N 1
ATOM 1480 C CA . ILE A 1 196 ? 1.429 -2.791 -11.124 1.00 98.62 196 ILE A CA 1
ATOM 1481 C C . ILE A 1 196 ? 2.940 -3.029 -11.206 1.00 98.62 196 ILE A C 1
ATOM 1483 O O . ILE A 1 196 ? 3.477 -3.826 -10.442 1.00 98.62 196 ILE A O 1
ATOM 1487 N N . CYS A 1 197 ? 3.614 -2.279 -12.075 1.00 98.31 197 CYS A N 1
ATOM 1488 C CA . CYS A 1 197 ? 5.059 -2.076 -12.078 1.00 98.31 197 CYS A CA 1
ATOM 1489 C C . CYS A 1 197 ? 5.338 -0.650 -11.563 1.00 98.31 197 CYS A C 1
ATOM 1491 O O . CYS A 1 197 ? 5.117 0.320 -12.300 1.00 98.31 197 CYS A O 1
ATOM 1493 N N . PRO A 1 198 ? 5.727 -0.491 -10.282 1.00 97.50 198 PRO A N 1
ATOM 1494 C CA . PRO A 1 198 ? 6.019 0.817 -9.704 1.00 97.50 198 PRO A CA 1
ATOM 1495 C C . PRO A 1 198 ? 7.433 1.284 -10.081 1.00 97.50 198 PRO A C 1
ATOM 1497 O O . PRO A 1 198 ? 8.214 0.546 -10.684 1.00 97.50 198 PRO A O 1
ATOM 1500 N N . HIS A 1 199 ? 7.790 2.495 -9.662 1.00 96.88 199 HIS A N 1
ATOM 1501 C CA . HIS A 1 199 ? 9.128 3.075 -9.790 1.00 96.88 199 HIS A CA 1
ATOM 1502 C C . HIS A 1 199 ? 9.633 3.130 -11.234 1.00 96.88 199 HIS A C 1
ATOM 1504 O O . HIS A 1 199 ? 10.811 2.875 -11.497 1.00 96.88 199 HIS A O 1
ATOM 1510 N N . LEU A 1 200 ? 8.744 3.451 -12.180 1.00 96.62 200 LEU A N 1
ATOM 1511 C CA . LEU A 1 200 ? 9.153 3.769 -13.543 1.00 96.62 200 LEU A CA 1
ATOM 1512 C C . LEU A 1 200 ? 10.104 4.975 -13.511 1.00 96.62 200 LEU A C 1
ATOM 1514 O O . LEU A 1 200 ? 9.742 6.066 -13.071 1.00 96.62 200 LEU A O 1
ATOM 1518 N N . ALA A 1 201 ? 11.326 4.770 -13.979 1.00 91.56 201 ALA A N 1
ATOM 1519 C CA . ALA A 1 201 ? 12.381 5.762 -13.984 1.00 91.56 201 ALA A CA 1
ATOM 1520 C C . ALA A 1 201 ? 12.458 6.495 -15.325 1.00 91.56 201 ALA A C 1
ATOM 1522 O O . ALA A 1 201 ? 12.251 5.926 -16.401 1.00 91.56 201 ALA A O 1
ATOM 1523 N N . GLN A 1 202 ? 12.839 7.771 -15.259 1.00 83.06 202 GLN A N 1
ATOM 1524 C CA . GLN A 1 202 ? 13.338 8.490 -16.430 1.00 83.06 202 GLN A CA 1
ATOM 1525 C C . GLN A 1 202 ? 14.697 7.915 -16.858 1.00 83.06 202 GLN A C 1
ATOM 1527 O O . GLN A 1 202 ? 15.417 7.334 -16.044 1.00 83.06 202 GLN A O 1
ATOM 1532 N N . GLU A 1 203 ? 15.069 8.089 -18.130 1.00 80.81 203 GLU A N 1
ATOM 1533 C CA . GLU A 1 203 ? 16.328 7.551 -18.660 1.00 80.81 203 GLU A CA 1
ATOM 1534 C C . GLU A 1 203 ? 17.537 7.950 -17.794 1.00 80.81 203 GLU A C 1
ATOM 1536 O O . GLU A 1 203 ? 17.796 9.130 -17.555 1.00 80.81 203 GLU A O 1
ATOM 1541 N N . GLY A 1 204 ? 18.288 6.946 -17.330 1.00 73.75 204 GLY A N 1
ATOM 1542 C CA . GLY A 1 204 ? 19.494 7.131 -16.518 1.00 73.75 204 GLY A CA 1
ATOM 1543 C C . GLY A 1 204 ? 19.260 7.345 -15.018 1.00 73.75 204 GLY A C 1
ATOM 1544 O O . GLY A 1 204 ? 20.241 7.494 -14.288 1.00 73.75 204 GLY A O 1
ATOM 1545 N N . MET A 1 205 ? 18.010 7.335 -14.547 1.00 81.56 205 MET A N 1
ATOM 1546 C CA . MET A 1 205 ? 17.673 7.392 -13.120 1.00 81.56 205 MET A CA 1
ATOM 1547 C C . MET A 1 205 ? 17.499 5.982 -12.523 1.00 81.56 205 MET A C 1
ATOM 1549 O O . MET A 1 205 ? 17.181 5.046 -13.257 1.00 81.56 205 MET A O 1
ATOM 1553 N N . PRO A 1 206 ? 17.697 5.799 -11.202 1.00 79.19 206 PRO A N 1
ATOM 1554 C CA . PRO A 1 206 ? 17.389 4.535 -10.534 1.00 79.19 206 PRO A CA 1
ATOM 1555 C C . PRO A 1 206 ? 15.899 4.178 -10.647 1.00 79.19 206 PRO A C 1
ATOM 1557 O O . PRO A 1 206 ? 15.052 5.039 -10.422 1.00 79.19 206 PRO A O 1
ATOM 1560 N N . GLY A 1 207 ? 15.592 2.914 -10.944 1.00 85.00 207 GLY A N 1
ATOM 1561 C CA . GLY A 1 207 ? 14.231 2.377 -11.059 1.00 85.00 207 GLY A CA 1
ATOM 1562 C C . GLY A 1 207 ? 14.059 1.529 -12.321 1.00 85.00 207 GLY A C 1
ATOM 1563 O O . GLY A 1 207 ? 15.045 1.161 -12.957 1.00 85.00 207 GLY A O 1
ATOM 1564 N N . ASN A 1 208 ? 12.812 1.216 -12.670 1.00 89.62 208 ASN A N 1
ATOM 1565 C CA . ASN A 1 208 ? 12.473 0.409 -13.841 1.00 89.62 208 ASN A CA 1
ATOM 1566 C C . ASN A 1 208 ? 12.452 1.280 -15.096 1.00 89.62 208 ASN A C 1
ATOM 1568 O O . ASN A 1 208 ? 11.744 2.283 -15.147 1.00 89.62 208 ASN A O 1
ATOM 1572 N N . SER A 1 209 ? 13.169 0.901 -16.146 1.00 94.50 209 SER A N 1
ATOM 1573 C CA . SER A 1 209 ? 13.007 1.538 -17.453 1.00 94.50 209 SER A CA 1
ATOM 1574 C C . SER A 1 209 ? 11.672 1.149 -18.099 1.00 94.50 209 SER A C 1
ATOM 1576 O O . SER A 1 209 ? 11.090 0.103 -17.803 1.00 94.50 209 SER A O 1
ATOM 1578 N N . MET A 1 210 ? 11.195 1.952 -19.057 1.00 95.12 210 MET A N 1
ATOM 1579 C CA . MET A 1 210 ? 10.002 1.588 -19.836 1.00 95.12 210 MET A CA 1
ATOM 1580 C C . MET A 1 210 ? 10.192 0.274 -20.611 1.00 95.12 210 MET A C 1
ATOM 1582 O O . MET A 1 210 ? 9.241 -0.484 -20.763 1.00 95.12 210 MET A O 1
ATOM 1586 N N . ALA A 1 211 ? 11.410 -0.022 -21.075 1.00 94.94 211 ALA A N 1
ATOM 1587 C CA . ALA A 1 211 ? 11.704 -1.264 -21.787 1.00 94.94 211 ALA A CA 1
ATOM 1588 C C . ALA A 1 211 ? 11.598 -2.494 -20.867 1.00 94.94 211 ALA A C 1
ATOM 1590 O O . ALA A 1 211 ? 10.999 -3.498 -21.251 1.00 94.94 211 ALA A O 1
ATOM 1591 N N . GLU A 1 212 ? 12.121 -2.404 -19.641 1.00 95.50 212 GLU A N 1
ATOM 1592 C CA . GLU A 1 212 ? 11.954 -3.451 -18.623 1.00 95.50 212 GLU A CA 1
ATOM 1593 C C . GLU A 1 212 ? 10.480 -3.608 -18.242 1.00 95.50 212 GLU A C 1
ATOM 1595 O O . GLU A 1 212 ? 9.981 -4.726 -18.182 1.00 95.50 212 GLU A O 1
ATOM 1600 N N . ALA A 1 213 ? 9.745 -2.503 -18.085 1.00 96.69 213 ALA A N 1
ATOM 1601 C CA . ALA A 1 213 ? 8.315 -2.543 -17.800 1.00 96.69 213 ALA A CA 1
ATOM 1602 C C . ALA A 1 213 ? 7.493 -3.179 -18.940 1.00 96.69 213 ALA A C 1
ATOM 1604 O O . ALA A 1 213 ? 6.552 -3.926 -18.683 1.00 96.69 213 ALA A O 1
ATOM 1605 N N . GLU A 1 214 ? 7.850 -2.931 -20.203 1.00 96.50 214 GLU A N 1
ATOM 1606 C CA . GLU A 1 214 ? 7.240 -3.583 -21.370 1.00 96.50 214 GLU A CA 1
ATOM 1607 C C . GLU A 1 214 ? 7.524 -5.088 -21.409 1.00 96.50 214 GLU A C 1
ATOM 1609 O O . GLU A 1 214 ? 6.633 -5.882 -21.725 1.00 96.50 214 GLU A O 1
ATOM 1614 N N . GLN A 1 215 ? 8.753 -5.487 -21.076 1.00 96.62 215 GLN A N 1
ATOM 1615 C CA . GLN A 1 215 ? 9.140 -6.890 -20.984 1.00 96.62 215 GLN A CA 1
ATOM 1616 C C . GLN A 1 215 ? 8.423 -7.596 -19.828 1.00 96.62 215 GLN A C 1
ATOM 1618 O O . GLN A 1 215 ? 7.887 -8.687 -20.023 1.00 96.62 215 GLN A O 1
ATOM 1623 N N . TRP A 1 216 ? 8.346 -6.957 -18.662 1.00 97.12 216 TRP A N 1
ATOM 1624 C CA . TRP A 1 216 ? 7.586 -7.436 -17.511 1.00 97.12 216 TRP A CA 1
ATOM 1625 C C . TRP A 1 216 ? 6.105 -7.608 -17.861 1.00 97.12 216 TRP A C 1
ATOM 1627 O O . TRP A 1 216 ? 5.546 -8.693 -17.694 1.00 97.12 216 TRP A O 1
ATOM 1637 N N . ALA A 1 217 ? 5.479 -6.584 -18.453 1.00 97.25 217 ALA A N 1
ATOM 1638 C CA . ALA A 1 217 ? 4.075 -6.627 -18.854 1.00 97.25 217 ALA A CA 1
ATOM 1639 C C . ALA A 1 217 ? 3.808 -7.738 -19.881 1.00 97.25 217 ALA A C 1
ATOM 1641 O O . ALA A 1 217 ? 2.707 -8.281 -19.940 1.00 97.25 217 ALA A O 1
ATOM 1642 N N . ALA A 1 218 ? 4.816 -8.140 -20.664 1.00 96.06 218 ALA A N 1
ATOM 1643 C CA . ALA A 1 218 ? 4.694 -9.270 -21.573 1.00 96.06 218 ALA A CA 1
ATOM 1644 C C . ALA A 1 218 ? 4.554 -10.635 -20.879 1.00 96.06 218 ALA A C 1
ATOM 1646 O O . ALA A 1 218 ? 4.077 -11.576 -21.519 1.00 96.06 218 ALA A O 1
ATOM 1647 N N . GLY A 1 219 ? 4.959 -10.748 -19.613 1.00 94.88 219 GLY A N 1
ATOM 1648 C CA . GLY A 1 219 ? 4.754 -11.921 -18.762 1.00 94.88 219 GLY A CA 1
ATOM 1649 C C . GLY A 1 219 ? 3.440 -11.901 -17.973 1.00 94.88 219 GLY A C 1
ATOM 1650 O O . GLY A 1 219 ? 3.095 -12.906 -17.344 1.00 94.88 219 GLY A O 1
ATOM 1651 N N . ILE A 1 220 ? 2.692 -10.793 -18.009 1.00 96.25 220 ILE A N 1
ATOM 1652 C CA . ILE A 1 220 ? 1.408 -10.621 -17.323 1.00 96.25 220 ILE A CA 1
ATOM 1653 C C . ILE A 1 220 ? 0.258 -10.899 -18.302 1.00 96.25 220 ILE A C 1
ATOM 1655 O O . ILE A 1 220 ? 0.258 -10.433 -19.439 1.00 96.25 220 ILE A O 1
ATOM 1659 N N . SER A 1 221 ? -0.719 -11.704 -17.878 1.00 92.00 221 SER A N 1
ATOM 1660 C CA . SER A 1 221 ? -1.886 -12.066 -18.697 1.00 92.00 221 SER A CA 1
ATOM 1661 C C . SER A 1 221 ? -3.009 -11.026 -18.632 1.00 92.00 221 SER A C 1
ATOM 1663 O O . SER A 1 221 ? -3.685 -10.791 -19.632 1.00 92.00 221 SER A O 1
ATOM 1665 N N . GLY A 1 222 ? -3.216 -10.422 -17.459 1.00 95.06 222 GLY A N 1
ATOM 1666 C CA . GLY A 1 222 ? -4.224 -9.387 -17.226 1.00 95.06 222 GLY A CA 1
ATOM 1667 C C . GLY A 1 222 ? -3.769 -7.977 -17.626 1.00 95.06 222 GLY A C 1
ATOM 1668 O O . GLY A 1 222 ? -2.641 -7.798 -18.091 1.00 95.06 222 GLY A O 1
ATOM 1669 N N . PRO A 1 223 ? -4.634 -6.964 -17.430 1.00 97.56 223 PRO A N 1
ATOM 1670 C CA . PRO A 1 223 ? -4.250 -5.564 -17.552 1.00 97.56 223 PRO A CA 1
ATOM 1671 C C . PRO A 1 223 ? -3.086 -5.231 -16.614 1.00 97.56 223 PRO A C 1
ATOM 1673 O O . PRO A 1 223 ? -2.982 -5.770 -15.510 1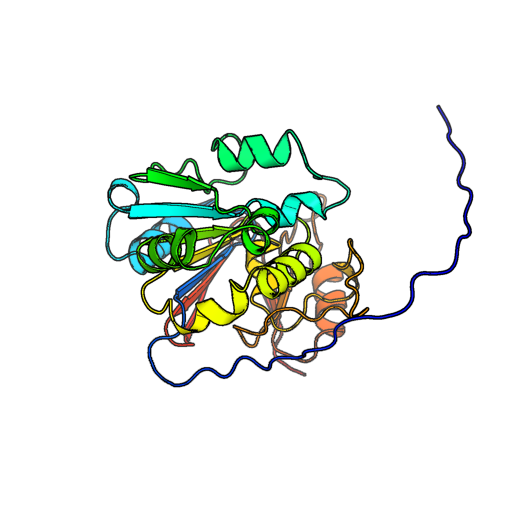.00 97.56 223 PRO A O 1
ATOM 1676 N N . ALA A 1 224 ? -2.221 -4.314 -17.029 1.00 98.25 224 ALA A N 1
ATOM 1677 C CA . ALA A 1 224 ? -1.104 -3.879 -16.206 1.00 98.25 224 ALA A CA 1
ATOM 1678 C C . ALA A 1 224 ? -0.821 -2.385 -16.355 1.00 98.25 224 ALA A C 1
ATOM 1680 O O . ALA A 1 224 ? -1.066 -1.787 -17.403 1.00 98.25 224 ALA A O 1
ATOM 1681 N N . TYR A 1 225 ? -0.259 -1.789 -15.308 1.00 98.56 225 TYR A N 1
ATOM 1682 C CA . TYR A 1 225 ? 0.165 -0.395 -15.292 1.00 98.56 225 TYR A CA 1
ATOM 1683 C C . TYR A 1 225 ? 1.636 -0.311 -14.906 1.00 98.56 225 TYR A C 1
ATOM 1685 O O . TYR A 1 225 ? 2.023 -0.794 -13.846 1.00 98.56 225 TYR A O 1
ATOM 1693 N N . ALA A 1 226 ? 2.444 0.329 -15.745 1.00 98.31 226 ALA A N 1
ATOM 1694 C CA . ALA A 1 226 ? 3.744 0.842 -15.329 1.00 98.31 226 ALA A CA 1
ATOM 1695 C C . ALA A 1 226 ? 3.584 2.307 -14.945 1.00 98.31 226 ALA A C 1
ATOM 1697 O O . ALA A 1 226 ? 2.975 3.067 -15.702 1.00 98.31 226 ALA A O 1
ATOM 1698 N N . MET A 1 227 ? 4.097 2.701 -13.784 1.00 98.31 227 MET A N 1
ATOM 1699 C CA . MET A 1 227 ? 3.876 4.042 -13.251 1.00 98.31 227 MET A CA 1
ATOM 1700 C C . MET A 1 227 ? 5.077 4.551 -12.460 1.00 98.31 227 MET A C 1
ATOM 1702 O O . MET A 1 227 ? 5.755 3.784 -11.773 1.00 98.31 227 MET A O 1
ATOM 1706 N N . ASP A 1 228 ? 5.351 5.845 -12.592 1.00 97.81 228 ASP A N 1
ATOM 1707 C CA . ASP A 1 228 ? 6.406 6.515 -11.841 1.00 97.81 228 ASP A CA 1
ATOM 1708 C C . ASP A 1 228 ? 5.940 6.961 -10.449 1.00 97.81 228 ASP A C 1
ATOM 1710 O O . ASP A 1 228 ? 4.783 6.802 -10.051 1.00 97.81 228 ASP A O 1
ATOM 1714 N N . ASP A 1 229 ? 6.876 7.533 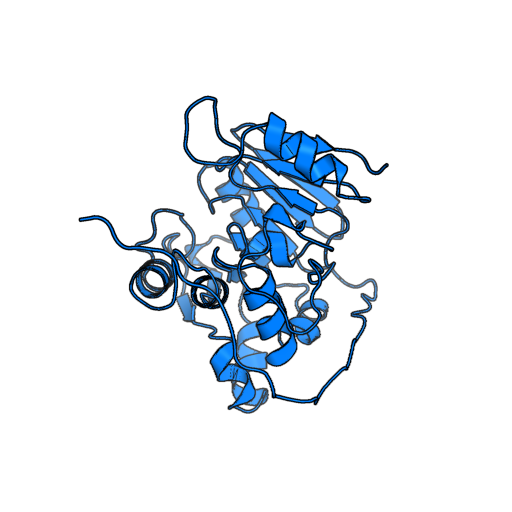-9.698 1.00 97.56 229 ASP A N 1
ATOM 1715 C CA . ASP A 1 229 ? 6.687 7.969 -8.313 1.00 97.56 229 ASP A CA 1
ATOM 1716 C C . ASP A 1 229 ? 5.699 9.133 -8.148 1.00 97.56 229 ASP A C 1
ATOM 1718 O O . ASP A 1 229 ? 5.193 9.355 -7.050 1.00 97.56 229 ASP A O 1
ATOM 1722 N N . GLU A 1 230 ? 5.354 9.817 -9.239 1.00 97.94 230 GLU A N 1
ATOM 1723 C CA . GLU A 1 230 ? 4.377 10.909 -9.285 1.00 97.94 230 GLU A CA 1
ATOM 1724 C C . GLU A 1 230 ? 2.968 10.420 -9.674 1.00 97.94 230 GLU A C 1
ATOM 1726 O O . GLU A 1 230 ? 2.073 11.221 -9.980 1.00 97.94 230 GLU A O 1
ATOM 1731 N N . THR A 1 231 ? 2.755 9.100 -9.656 1.00 98.69 231 THR A N 1
ATOM 1732 C CA . THR A 1 231 ? 1.525 8.451 -10.106 1.00 98.69 231 THR A CA 1
ATOM 1733 C C . THR A 1 231 ? 0.926 7.516 -9.049 1.00 98.69 231 THR A C 1
ATOM 1735 O O . THR A 1 231 ? 1.618 6.792 -8.326 1.00 98.69 231 THR A O 1
ATOM 1738 N N . ALA A 1 232 ? -0.405 7.512 -8.986 1.00 98.81 232 ALA A N 1
ATOM 1739 C CA . ALA A 1 232 ? -1.209 6.578 -8.216 1.00 98.81 232 ALA A CA 1
ATOM 1740 C C . ALA A 1 232 ? -2.412 6.076 -9.025 1.00 98.81 232 ALA A C 1
ATOM 1742 O O . ALA A 1 232 ? -2.870 6.721 -9.970 1.00 98.81 232 ALA A O 1
ATOM 1743 N N . ILE A 1 233 ? -2.964 4.940 -8.610 1.00 98.81 233 ILE A N 1
ATOM 1744 C CA . ILE A 1 233 ? -4.222 4.402 -9.124 1.00 98.81 233 ILE A CA 1
ATOM 1745 C C . ILE A 1 233 ? -5.246 4.425 -7.994 1.00 98.81 233 ILE A C 1
ATOM 1747 O O . ILE A 1 233 ? -5.065 3.794 -6.952 1.00 98.81 233 ILE A O 1
ATOM 1751 N N . ARG A 1 234 ? -6.323 5.174 -8.197 1.00 98.56 234 ARG A N 1
ATOM 1752 C CA . ARG A 1 234 ? -7.473 5.238 -7.303 1.00 98.56 234 ARG A CA 1
ATOM 1753 C C . ARG A 1 234 ? -8.488 4.179 -7.720 1.00 98.56 234 ARG A C 1
ATOM 1755 O O . ARG A 1 234 ? -8.810 4.073 -8.902 1.00 98.56 234 ARG A O 1
ATOM 1762 N N . VAL A 1 235 ? -9.018 3.437 -6.749 1.00 97.50 235 VAL A N 1
ATOM 1763 C CA . VAL A 1 235 ? -10.105 2.475 -6.973 1.00 97.50 235 VAL A CA 1
ATOM 1764 C C . VAL A 1 235 ? -11.244 2.723 -5.991 1.00 97.50 235 VAL A C 1
ATOM 1766 O O . VAL A 1 235 ? -11.035 2.714 -4.777 1.00 97.50 235 VAL A O 1
ATOM 1769 N N . VAL A 1 236 ? -12.449 2.950 -6.516 1.00 94.44 236 VAL A N 1
ATOM 1770 C CA . VAL A 1 236 ? -13.685 3.129 -5.733 1.00 94.44 236 VAL A CA 1
ATOM 1771 C C . VAL A 1 236 ? -14.797 2.335 -6.401 1.00 94.44 236 VAL A C 1
ATOM 1773 O O . VAL A 1 236 ? -15.071 2.556 -7.578 1.00 94.44 236 VAL A O 1
ATOM 1776 N N . ASP A 1 237 ? -15.414 1.400 -5.675 1.00 87.75 237 ASP A N 1
ATOM 1777 C CA . ASP A 1 237 ? -16.502 0.553 -6.190 1.00 87.75 237 ASP A CA 1
ATOM 1778 C C . ASP A 1 237 ? -16.168 -0.103 -7.547 1.00 87.75 237 ASP A C 1
ATOM 1780 O O . ASP A 1 237 ? -16.975 -0.130 -8.475 1.00 87.75 237 ASP A O 1
ATOM 1784 N N . GLY A 1 238 ? -14.926 -0.582 -7.685 1.00 87.06 238 GLY A N 1
ATOM 1785 C CA . GLY A 1 238 ? -14.405 -1.195 -8.914 1.00 87.06 238 GLY A CA 1
ATOM 1786 C C . GLY A 1 238 ? -14.060 -0.215 -10.044 1.00 87.06 238 GLY A C 1
ATOM 1787 O O . GLY A 1 238 ? -13.543 -0.632 -11.076 1.00 87.06 238 GLY A O 1
ATOM 1788 N N . THR A 1 239 ? -14.300 1.087 -9.873 1.00 93.81 239 THR A N 1
ATOM 1789 C CA . THR A 1 239 ? -13.898 2.112 -10.845 1.00 93.81 239 THR A CA 1
ATOM 1790 C C . THR A 1 239 ? -12.422 2.435 -10.678 1.00 93.81 239 THR A C 1
ATOM 1792 O O . THR A 1 239 ? -12.016 2.876 -9.605 1.00 93.81 239 THR A O 1
ATOM 1795 N N . VAL A 1 240 ? -11.640 2.250 -11.743 1.00 96.62 240 VAL A N 1
ATOM 1796 C CA . VAL A 1 240 ? -10.193 2.502 -11.780 1.00 96.62 240 VAL A CA 1
ATOM 1797 C C . VAL A 1 240 ? -9.908 3.865 -12.414 1.00 96.62 240 VAL A C 1
ATOM 1799 O O . VAL A 1 240 ? -10.298 4.122 -13.553 1.00 96.62 240 VAL A O 1
ATOM 1802 N N . GLU A 1 241 ? -9.195 4.728 -11.694 1.00 98.38 241 GLU A N 1
ATOM 1803 C CA . GLU A 1 241 ? -8.767 6.055 -12.147 1.00 98.38 241 GLU A CA 1
ATOM 1804 C C . GLU A 1 241 ? -7.257 6.226 -11.924 1.00 98.38 241 GLU A C 1
ATOM 1806 O O . GLU A 1 241 ? -6.757 6.010 -10.822 1.00 98.38 241 GLU A O 1
ATOM 1811 N N . VAL A 1 242 ? -6.518 6.649 -12.955 1.00 98.62 242 VAL A N 1
ATOM 1812 C CA . VAL A 1 242 ? -5.100 7.018 -12.811 1.00 98.62 242 VAL A CA 1
ATOM 1813 C C . VAL A 1 242 ? -5.001 8.489 -12.407 1.00 98.62 242 VAL A C 1
ATOM 1815 O O . VAL A 1 242 ? -5.459 9.367 -13.137 1.00 98.62 242 VAL A O 1
ATOM 1818 N N . VAL A 1 243 ? -4.363 8.756 -11.269 1.00 98.69 243 VAL A N 1
ATOM 1819 C CA . VAL A 1 243 ? -4.082 10.096 -10.738 1.00 98.69 243 VAL A CA 1
ATOM 1820 C C . VAL A 1 243 ? -2.585 10.343 -10.872 1.00 98.69 243 VAL A C 1
ATOM 1822 O O . VAL A 1 243 ? -1.790 9.660 -10.231 1.00 98.69 243 VAL A O 1
ATOM 1825 N N . SER A 1 244 ? -2.178 11.287 -11.720 1.00 98.12 244 SER A N 1
ATOM 1826 C CA . SER A 1 244 ? -0.764 11.442 -12.074 1.00 98.12 244 SER A CA 1
ATOM 1827 C C . SER A 1 244 ? -0.377 12.888 -12.366 1.00 98.12 244 SER A C 1
ATOM 1829 O O . SER A 1 244 ? -1.120 13.617 -13.024 1.00 98.12 244 SER A O 1
ATOM 1831 N N . GLU A 1 245 ? 0.821 13.263 -11.918 1.00 98.25 245 GLU A N 1
ATOM 1832 C CA . GLU A 1 245 ? 1.583 14.424 -12.407 1.00 98.25 245 GLU A CA 1
ATOM 1833 C C . GLU A 1 245 ? 2.864 13.983 -13.153 1.00 98.25 245 GLU A C 1
ATOM 1835 O O . GLU A 1 245 ? 3.698 14.814 -13.512 1.00 98.25 245 GLU A O 1
ATOM 1840 N N . GLY A 1 246 ? 3.010 12.676 -13.401 1.00 96.25 246 GLY A N 1
ATOM 1841 C CA . GLY A 1 246 ? 4.178 12.043 -14.006 1.00 96.25 246 GLY A CA 1
ATOM 1842 C C . GLY A 1 246 ? 3.854 11.199 -15.239 1.00 96.25 246 GLY A C 1
ATOM 1843 O O . GLY A 1 246 ? 2.978 11.521 -16.045 1.00 96.25 246 GLY A O 1
ATOM 1844 N N . HIS A 1 247 ? 4.609 10.118 -15.408 1.00 96.19 247 HIS A N 1
ATOM 1845 C CA . HIS A 1 247 ? 4.546 9.201 -16.535 1.00 96.19 247 HIS A CA 1
ATOM 1846 C C . HIS A 1 247 ? 4.011 7.841 -16.112 1.00 96.19 247 HIS A C 1
ATOM 1848 O O . HIS A 1 247 ? 4.419 7.242 -15.117 1.00 96.19 247 HIS A O 1
ATOM 1854 N N . TRP A 1 248 ? 3.135 7.312 -16.952 1.00 97.94 248 TRP A N 1
ATOM 1855 C CA . TRP A 1 248 ? 2.586 5.982 -16.789 1.00 97.94 248 TRP A CA 1
ATOM 1856 C C . TRP A 1 248 ? 2.214 5.395 -18.144 1.00 97.94 248 TRP A C 1
ATOM 1858 O O . TRP A 1 248 ? 2.075 6.102 -19.147 1.00 97.94 248 TRP A O 1
ATOM 1868 N N . LYS A 1 249 ? 2.048 4.078 -18.171 1.00 98.25 249 LYS A N 1
ATOM 1869 C CA . LYS A 1 249 ? 1.601 3.336 -19.342 1.00 98.25 249 LYS A CA 1
ATOM 1870 C C . LYS A 1 249 ? 0.669 2.215 -18.917 1.00 98.25 249 LYS A C 1
ATOM 1872 O O . LYS A 1 249 ? 1.009 1.416 -18.050 1.00 98.25 249 LYS A O 1
ATOM 1877 N N . HIS A 1 250 ? -0.493 2.160 -19.556 1.00 98.31 250 HIS A N 1
ATOM 1878 C CA . HIS A 1 250 ? -1.415 1.038 -19.444 1.00 98.31 250 HIS A CA 1
ATOM 1879 C C . HIS A 1 250 ? -1.126 0.007 -20.538 1.00 98.31 250 HIS A C 1
ATOM 1881 O O . HIS A 1 250 ? -0.982 0.350 -21.716 1.00 98.31 250 HIS A O 1
ATOM 1887 N N . PHE A 1 251 ? -1.079 -1.255 -20.136 1.00 97.81 251 PHE A N 1
ATOM 1888 C CA . PHE A 1 251 ? -0.959 -2.421 -20.990 1.00 97.81 251 PHE A CA 1
ATOM 1889 C C . PHE A 1 251 ? -2.286 -3.186 -20.933 1.00 97.81 251 PHE A C 1
ATOM 1891 O O . PHE A 1 251 ? -2.633 -3.698 -19.869 1.00 97.81 251 PHE A O 1
ATOM 1898 N N . PRO A 1 252 ? -3.052 -3.246 -22.036 1.00 94.44 252 PRO A N 1
ATOM 1899 C CA . PRO A 1 252 ? -4.305 -3.989 -22.056 1.00 94.44 252 PRO A CA 1
ATOM 1900 C C . PRO A 1 252 ? -4.052 -5.500 -21.896 1.00 94.44 252 PRO A C 1
ATOM 1902 O O . PRO A 1 252 ? -2.953 -5.964 -22.218 1.00 94.44 252 PRO A O 1
ATOM 1905 N N . PRO A 1 253 ? -5.063 -6.270 -21.447 1.00 90.81 253 PRO A N 1
ATOM 1906 C CA . PRO A 1 253 ? -4.954 -7.723 -21.355 1.00 90.81 253 PRO A CA 1
ATOM 1907 C C . PRO A 1 253 ? -4.665 -8.331 -22.731 1.00 90.81 253 PRO A C 1
ATOM 1909 O O . PRO A 1 253 ? -5.062 -7.776 -23.763 1.00 90.81 253 PRO A O 1
ATOM 1912 N N . ARG A 1 254 ? -3.963 -9.465 -22.731 1.00 76.69 254 ARG A N 1
ATOM 1913 C CA . ARG A 1 254 ? -3.612 -10.204 -23.950 1.00 76.69 254 ARG A CA 1
ATOM 1914 C C . ARG A 1 254 ? -4.682 -11.199 -24.371 1.00 76.69 254 ARG A C 1
ATOM 1916 O O . ARG A 1 254 ? -5.304 -11.816 -23.480 1.00 76.69 254 ARG A O 1
#

Solvent-accessible surface area (backbone atoms only — not comparable to full-atom values): 14099 Å² total; per-residue (Å²): 135,91,81,86,88,86,83,89,87,84,87,89,86,82,86,88,86,88,79,90,73,81,86,79,82,69,102,60,56,50,51,29,37,39,34,14,23,38,32,53,67,45,71,64,47,45,48,53,51,35,62,72,65,73,47,59,50,57,79,30,39,34,33,36,29,51,56,12,18,53,44,18,90,91,56,23,74,53,68,56,43,51,23,44,76,70,36,68,42,96,48,43,64,64,58,72,52,47,59,41,76,48,78,49,57,42,86,57,40,72,80,53,66,61,88,78,46,52,62,60,61,70,71,29,45,28,41,40,27,35,40,49,19,30,50,45,30,40,48,34,31,55,68,38,46,53,56,80,45,45,73,77,29,39,83,25,35,39,38,13,15,32,22,36,26,34,26,38,8,41,34,56,48,73,92,68,62,80,46,84,43,96,87,72,67,50,67,40,68,43,77,41,84,39,30,55,43,52,38,40,27,61,94,93,49,87,61,38,43,68,68,56,46,54,55,54,52,70,75,46,62,48,31,32,34,36,24,9,45,47,25,32,38,38,33,50,71,85,46,79,44,82,41,65,84,58,57,69,47,81,43,77,56,116

Foldseek 3Di:
DDDDDDDDDDDDDDDDDDDPDQADADQDFAAWEKQFAQACPDPLSVVLVCVLLVHDQLAFEEEEELQQQCLAPVRHPDDNSVCRQVQNDPRGFNVSNHVYYHYDYLVCQLVDDCVVPVVVQLPGQEYGYDHHQLQSVQVSCVVNCVLVCNSVNSRHYYYAHNSSNQLLAQFAAPVRCRDQDPVRGRGHSHSADEGEQHADDDPPDPGDDPVNVVVRVVVDQAKYKYDYRQWIWIATSRDTDIRGPDDMDIDHGD

Sequence (254 aa):
MQVDFAWFSSDEVSQVYTSDRSITFESGGILRLLLTSAGVKNASIHRALVELLGKPIADSSALCIPTAQYGHPMVGPGVGAWQFISGNSENPMVDLGWKSVGVLELTALPSIDEERWVPMVRETDVLLVAGGDALYLCHWMRQSGLADLLPSLSETVWVGLSAGSMVMTPRIGEDFVQWRPPAGDDSTLGIVDFSICPHLAQEGMPGNSMAEAEQWAAGISGPAYAMDDETAIRVVDGTVEVVSEGHWKHFPPR

pLDDT: mean 88.72, std 20.07, range [23.56, 98.88]

Mean predicted aligned error: 7.1 Å